Protein AF-A0AAU3QWM1-F1 (afdb_monomer_lite)

Sequence (327 aa):
MRKADFENAVQELQNELAGQLEAQLKPVTDGQETIRQQYLKILETVQAGTSGLREENRELRRRQERLISEVTEARQDVSTVRTELAQARLAAPSPPPEDTAAPAAETRPLPDTDTPAESEEEPMNHSESGPVPHASAVRPAGAGPESGNGQEALKRAAAAAYRGAAPAAQSGPVIPQQARRQEQPAAEGLAPEVQHGVRLMKAAGVALAELVCHRDTWEYLTGLSTNQTHFRTPPNVDDIKDGRVRVALSGRSLIALLIALWDTRDEAEFLTADWALAATAYDRFAAELDTVSQGTQHTVRITLDDGAPVAQPELVETGAEAGTPDK

Radius of gyration: 38.03 Å; chains: 1; bounding box: 96×49×123 Å

Structure (mmCIF, N/CA/C/O backbone):
data_AF-A0AAU3QWM1-F1
#
_entry.id   AF-A0AAU3QWM1-F1
#
loop_
_atom_site.group_PDB
_atom_site.id
_atom_site.type_symbol
_atom_site.label_atom_id
_atom_site.label_alt_id
_atom_site.label_comp_id
_atom_site.label_asym_id
_atom_site.label_entity_id
_atom_site.label_seq_id
_atom_site.pdbx_PDB_ins_code
_atom_site.Cartn_x
_atom_site.Cartn_y
_atom_site.Cartn_z
_atom_site.occupancy
_atom_site.B_iso_or_equiv
_atom_site.auth_seq_id
_atom_site.auth_comp_id
_atom_site.auth_asym_id
_atom_site.auth_atom_id
_atom_site.pdbx_PDB_model_num
ATOM 1 N N . MET A 1 1 ? -34.707 5.225 70.854 1.00 59.09 1 MET A N 1
ATOM 2 C CA . MET A 1 1 ? -33.552 5.859 70.187 1.00 59.09 1 MET A CA 1
ATOM 3 C C . MET A 1 1 ? -33.857 7.344 70.083 1.00 59.09 1 MET A C 1
ATOM 5 O O . MET A 1 1 ? -34.956 7.675 69.648 1.00 59.09 1 MET A O 1
ATOM 9 N N . ARG A 1 2 ? -33.013 8.226 70.632 1.00 88.25 2 ARG A N 1
ATOM 10 C CA . ARG A 1 2 ? -33.298 9.670 70.643 1.00 88.25 2 ARG A CA 1
ATOM 11 C C . ARG A 1 2 ? -32.948 10.240 69.268 1.00 88.25 2 ARG A C 1
ATOM 13 O O . ARG A 1 2 ? -32.051 9.735 68.608 1.00 88.25 2 ARG A O 1
ATOM 20 N N . LYS A 1 3 ? -33.641 11.298 68.840 1.00 90.00 3 LYS A N 1
ATOM 21 C CA . LYS A 1 3 ? -33.431 11.957 67.536 1.00 90.00 3 LYS A CA 1
ATOM 22 C C . LYS A 1 3 ? -31.950 12.290 67.258 1.00 90.00 3 LYS A C 1
ATOM 24 O O . LYS A 1 3 ? -31.485 12.083 66.146 1.00 90.00 3 LYS A O 1
ATOM 29 N N . ALA A 1 4 ? -31.214 12.706 68.288 1.00 90.94 4 ALA A N 1
ATOM 30 C CA . ALA A 1 4 ? -29.783 13.003 68.204 1.00 90.94 4 ALA A CA 1
ATOM 31 C C . ALA A 1 4 ? -28.909 11.774 67.881 1.00 90.94 4 ALA A C 1
ATOM 33 O O . ALA A 1 4 ? -27.918 11.899 67.171 1.00 90.94 4 ALA A O 1
ATOM 34 N N . ASP A 1 5 ? -29.287 10.581 68.353 1.00 91.94 5 ASP A N 1
ATOM 35 C CA . ASP A 1 5 ? -28.539 9.346 68.076 1.00 91.94 5 ASP A CA 1
ATOM 36 C C . ASP A 1 5 ? -28.664 8.961 66.593 1.00 91.94 5 ASP A C 1
ATOM 38 O O . ASP A 1 5 ? -27.720 8.466 65.985 1.00 91.94 5 ASP A O 1
ATOM 42 N N . PHE A 1 6 ? -29.834 9.221 66.000 1.00 91.94 6 PHE A N 1
ATOM 43 C CA . PHE A 1 6 ? -30.086 8.982 64.580 1.00 91.94 6 PHE A CA 1
ATOM 44 C C . PHE A 1 6 ? -29.336 9.980 63.689 1.00 91.94 6 PHE A C 1
ATOM 46 O O . PHE A 1 6 ? -28.729 9.576 62.703 1.00 91.94 6 PHE A O 1
ATOM 53 N N . GLU A 1 7 ? -29.331 11.267 64.045 1.00 94.38 7 GLU A N 1
ATOM 54 C CA . GLU A 1 7 ? -28.583 12.295 63.304 1.00 94.38 7 GLU A CA 1
ATOM 55 C C . GLU A 1 7 ? -27.070 12.020 63.317 1.00 94.38 7 GLU A C 1
ATOM 57 O O . GLU A 1 7 ? -26.428 12.113 62.272 1.00 94.38 7 GLU A O 1
ATOM 62 N N . ASN A 1 8 ? -26.516 11.584 64.454 1.00 95.31 8 ASN A N 1
ATOM 63 C CA . ASN A 1 8 ? -25.111 11.177 64.537 1.00 95.31 8 ASN A CA 1
ATOM 64 C C . ASN A 1 8 ? -24.800 9.962 63.651 1.00 95.31 8 ASN A C 1
ATOM 66 O O . ASN A 1 8 ? -23.804 9.982 62.933 1.00 95.31 8 ASN A O 1
ATOM 70 N N . ALA A 1 9 ? -25.662 8.941 63.648 1.00 93.31 9 ALA A N 1
ATOM 71 C CA . ALA A 1 9 ? -25.467 7.756 62.811 1.00 93.31 9 ALA A CA 1
ATOM 72 C C . ALA A 1 9 ? -25.523 8.083 61.307 1.00 93.31 9 ALA A C 1
ATOM 74 O O . ALA A 1 9 ? -24.744 7.549 60.521 1.00 93.31 9 ALA A O 1
ATOM 75 N N . VAL A 1 10 ? -26.414 8.993 60.895 1.00 95.19 10 VAL A N 1
ATOM 76 C CA . VAL A 1 10 ? -26.478 9.461 59.501 1.00 95.19 10 VAL A CA 1
ATOM 77 C C . VAL A 1 10 ? -25.211 10.227 59.121 1.00 95.19 10 VAL A C 1
ATOM 79 O O . VAL A 1 10 ? -24.684 10.015 58.032 1.00 95.19 10 VAL A O 1
ATOM 82 N N . GLN A 1 11 ? -24.697 11.083 60.007 1.00 95.38 11 GLN A N 1
ATOM 83 C CA . GLN A 1 11 ? -23.468 11.833 59.747 1.00 95.38 11 GLN A CA 1
ATOM 84 C C . GLN A 1 11 ? -22.241 10.913 59.639 1.00 95.38 11 GLN A C 1
ATOM 86 O O . GLN A 1 11 ? -21.378 11.134 58.792 1.00 95.38 11 GLN A O 1
ATOM 91 N N . GLU A 1 12 ? -22.167 9.871 60.468 1.00 95.50 12 GLU A N 1
ATOM 92 C CA . GLU A 1 12 ? -21.094 8.875 60.429 1.00 95.50 12 GLU A CA 1
ATOM 93 C C . GLU A 1 12 ? -21.117 8.084 59.114 1.00 95.50 12 GLU A C 1
ATOM 95 O O . GLU A 1 12 ? -20.098 8.017 58.427 1.00 95.50 12 GLU A O 1
ATOM 100 N N . LEU A 1 13 ? -22.298 7.621 58.688 1.00 94.25 13 LEU A N 1
ATOM 101 C CA . LEU A 1 13 ? -22.482 6.959 57.392 1.00 94.25 13 LEU A CA 1
ATOM 102 C C . LEU A 1 13 ? -22.144 7.873 56.207 1.00 94.25 13 LEU A C 1
ATOM 104 O O . LEU A 1 13 ? -21.562 7.418 55.226 1.00 94.25 13 LEU A O 1
ATOM 108 N N . GLN A 1 14 ? -22.487 9.162 56.278 1.00 94.56 14 GLN A N 1
ATOM 109 C CA . GLN A 1 14 ? -22.128 10.127 55.234 1.00 94.56 14 GLN A CA 1
ATOM 110 C C . GLN A 1 14 ? -20.613 10.324 55.135 1.00 94.56 14 GLN A C 1
ATOM 112 O O . GLN A 1 14 ? -20.076 10.370 54.028 1.00 94.56 14 GLN A O 1
ATOM 117 N N . ASN A 1 15 ? -19.921 10.408 56.272 1.00 94.88 15 ASN A N 1
ATOM 118 C CA . ASN A 1 15 ? -18.468 10.546 56.304 1.00 94.88 15 ASN A CA 1
ATOM 119 C C . ASN A 1 15 ? -17.771 9.271 55.803 1.00 94.88 15 ASN A C 1
ATOM 121 O O . ASN A 1 15 ? -16.789 9.357 55.066 1.00 94.88 15 ASN A O 1
ATOM 125 N N . GLU A 1 16 ? -18.291 8.095 56.157 1.00 95.19 16 GLU A N 1
ATOM 126 C CA . GLU A 1 16 ? -17.756 6.809 55.705 1.00 95.19 16 GLU A CA 1
ATOM 127 C C . GLU A 1 16 ? -17.959 6.615 54.195 1.00 95.19 16 GLU A C 1
ATOM 129 O O . GLU A 1 16 ? -17.017 6.255 53.487 1.00 95.19 16 GLU A O 1
ATOM 134 N N . LEU A 1 17 ? -19.144 6.953 53.673 1.00 93.88 17 LEU A N 1
ATOM 135 C CA . LEU A 1 17 ? -19.432 6.909 52.239 1.00 93.88 17 LEU A CA 1
ATOM 136 C C . LEU A 1 17 ? -18.546 7.885 51.451 1.00 93.88 17 LEU A C 1
ATOM 138 O O . LEU A 1 17 ? -18.024 7.522 50.398 1.00 93.88 17 LEU A O 1
ATOM 142 N N . ALA A 1 18 ? -18.341 9.103 51.965 1.00 92.44 18 ALA A N 1
ATOM 143 C CA . ALA A 1 18 ? -17.445 10.081 51.351 1.00 92.44 18 ALA A CA 1
ATOM 144 C C . ALA A 1 18 ? -15.993 9.571 51.311 1.00 92.44 18 ALA A C 1
ATOM 146 O O . ALA A 1 18 ? -15.346 9.652 50.267 1.00 92.44 18 ALA A O 1
ATOM 147 N N . GLY A 1 19 ? -15.512 8.972 52.406 1.00 94.00 19 GLY A N 1
ATOM 148 C CA . GLY A 1 19 ? -14.180 8.368 52.467 1.00 94.00 19 GLY A CA 1
ATOM 149 C C . GLY A 1 19 ? -14.009 7.187 51.505 1.00 94.00 19 GLY A C 1
ATOM 150 O O . GLY A 1 19 ? -12.971 7.068 50.855 1.00 94.00 19 GLY A O 1
ATOM 151 N N . GLN A 1 20 ? -15.032 6.338 51.355 1.00 92.56 20 GLN A N 1
ATOM 152 C CA . GLN A 1 20 ? -15.014 5.223 50.401 1.00 92.56 20 GLN A CA 1
ATOM 153 C C . GLN A 1 20 ? -14.993 5.705 48.944 1.00 92.56 20 GLN A C 1
ATOM 155 O O . GLN A 1 20 ? -14.228 5.172 48.139 1.00 92.56 20 GLN A O 1
ATOM 160 N N . LEU A 1 21 ? -15.785 6.726 48.602 1.00 90.81 21 LEU A N 1
ATOM 161 C CA . LEU A 1 21 ? -15.798 7.327 47.263 1.00 90.81 21 LEU A CA 1
ATOM 162 C C . LEU A 1 21 ? -14.452 7.970 46.915 1.00 90.81 21 LEU A C 1
ATOM 164 O O . LEU A 1 21 ? -13.938 7.755 45.819 1.00 90.81 21 LEU A O 1
ATOM 168 N N . GLU A 1 22 ? -13.847 8.709 47.846 1.00 93.75 22 GLU A N 1
ATOM 169 C CA . GLU A 1 22 ? -12.526 9.311 47.644 1.00 93.75 22 GLU A CA 1
ATOM 170 C C . GLU A 1 22 ? -11.436 8.239 47.479 1.00 93.75 22 GLU A C 1
ATOM 172 O O . GLU A 1 22 ? -10.602 8.335 46.575 1.00 93.75 22 GLU A O 1
ATOM 177 N N . ALA A 1 23 ? -11.486 7.168 48.279 1.00 91.19 23 ALA A N 1
ATOM 178 C CA . ALA A 1 23 ? -10.564 6.040 48.165 1.00 91.19 23 ALA A CA 1
ATOM 179 C C . ALA A 1 23 ? -10.691 5.295 46.823 1.00 91.19 23 ALA A C 1
ATOM 181 O O . ALA A 1 23 ? -9.681 4.837 46.289 1.00 91.19 23 ALA A O 1
ATOM 182 N N . GLN A 1 24 ? -11.901 5.196 46.261 1.00 89.81 24 GLN A N 1
ATOM 183 C CA . GLN A 1 24 ? -12.125 4.585 44.947 1.00 89.81 24 GLN A CA 1
ATOM 184 C C . GLN A 1 24 ? -11.748 5.506 43.778 1.00 89.81 24 GLN A C 1
ATOM 186 O O . GLN A 1 24 ? -11.272 5.022 42.752 1.00 89.81 24 GLN A O 1
ATOM 191 N N . LEU A 1 25 ? -11.928 6.824 43.911 1.00 91.75 25 LEU A N 1
ATOM 192 C CA . LEU A 1 25 ? -11.672 7.776 42.826 1.00 91.75 25 LEU A CA 1
ATOM 193 C C . LEU A 1 25 ? -10.179 8.094 42.658 1.00 91.75 25 LEU A C 1
ATOM 195 O O . LEU A 1 25 ? -9.700 8.261 41.536 1.00 91.75 25 LEU A O 1
ATOM 199 N N . LYS A 1 26 ? -9.429 8.126 43.763 1.00 91.69 26 LYS A N 1
ATOM 200 C CA . LYS A 1 26 ? -7.995 8.432 43.781 1.00 91.69 26 LYS A CA 1
ATOM 201 C C . LYS A 1 26 ? -7.128 7.568 42.841 1.00 91.69 26 LYS A C 1
ATOM 203 O O . LYS A 1 26 ? -6.361 8.144 42.071 1.00 91.69 26 LYS A O 1
ATOM 208 N N . PRO A 1 27 ? -7.239 6.223 42.809 1.00 90.50 27 PRO A N 1
ATOM 209 C CA . PRO A 1 27 ? -6.447 5.416 41.879 1.00 90.50 27 PRO A CA 1
ATOM 210 C C . PRO A 1 27 ? -6.792 5.694 40.410 1.00 90.50 27 PRO A C 1
ATOM 212 O O . PRO A 1 27 ? -5.919 5.589 39.550 1.00 90.50 27 PRO A O 1
ATOM 215 N N . VAL A 1 28 ? -8.037 6.081 40.108 1.00 90.19 28 VAL A N 1
ATOM 216 C CA . VAL A 1 28 ? -8.455 6.436 38.744 1.00 90.19 28 VAL A CA 1
ATOM 217 C C . VAL A 1 28 ? -7.818 7.756 38.321 1.00 90.19 28 VAL A C 1
ATOM 219 O O . VAL A 1 28 ? -7.279 7.841 37.219 1.00 90.19 28 VAL A O 1
ATOM 222 N N . THR A 1 29 ? -7.822 8.772 39.188 1.00 91.50 29 THR A N 1
ATOM 223 C CA . THR A 1 29 ? -7.194 10.067 38.885 1.00 91.50 29 THR A CA 1
ATOM 224 C C . THR A 1 29 ? -5.675 9.959 38.777 1.00 91.50 29 THR A C 1
ATOM 226 O O . THR A 1 29 ? -5.088 10.519 37.852 1.00 91.50 29 THR A O 1
ATOM 229 N N . ASP A 1 30 ? -5.041 9.177 39.655 1.00 92.38 30 ASP A N 1
ATOM 230 C CA . ASP A 1 30 ? -3.598 8.920 39.598 1.00 92.38 30 ASP A CA 1
ATOM 231 C C . ASP A 1 30 ? -3.237 8.130 38.322 1.00 92.38 30 ASP A C 1
ATOM 233 O O . ASP A 1 30 ? -2.255 8.428 37.634 1.00 92.38 30 ASP A O 1
ATOM 237 N N . GLY A 1 31 ? -4.083 7.169 37.935 1.00 91.19 31 GLY A N 1
ATOM 238 C CA . GLY A 1 31 ? -3.981 6.452 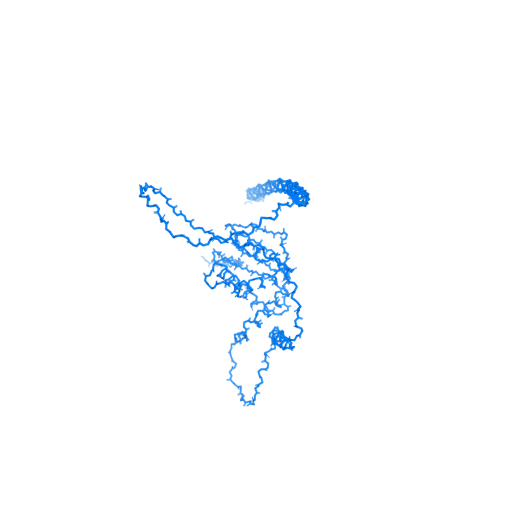36.664 1.00 91.19 31 GLY A CA 1
ATOM 239 C C . GLY A 1 31 ? -4.102 7.380 35.451 1.00 91.19 31 GLY A C 1
ATOM 240 O O . GLY A 1 31 ? -3.300 7.304 34.524 1.00 91.19 31 GLY A O 1
ATOM 241 N N . GLN A 1 32 ? -5.053 8.313 35.459 1.00 91.12 32 GLN A N 1
ATOM 242 C CA . GLN A 1 32 ? -5.207 9.286 34.375 1.00 91.12 32 GLN A CA 1
ATOM 243 C C . GLN A 1 32 ? -3.998 10.219 34.251 1.00 91.12 32 GLN A C 1
ATOM 245 O O . GLN A 1 32 ? -3.545 10.486 33.137 1.00 91.12 32 GLN A O 1
ATOM 250 N N . GLU A 1 33 ? -3.441 10.681 35.370 1.00 94.69 33 GLU A N 1
ATOM 251 C CA . GLU A 1 33 ? -2.270 11.557 35.353 1.00 94.69 33 GLU A CA 1
ATOM 252 C C . GLU A 1 33 ? -1.015 10.818 34.870 1.00 94.69 33 GLU A C 1
ATOM 254 O O . GLU A 1 33 ? -0.262 11.350 34.052 1.00 94.69 33 GLU A O 1
ATOM 259 N N . THR A 1 34 ? -0.815 9.565 35.286 1.00 94.12 34 THR A N 1
ATOM 260 C CA . THR A 1 34 ? 0.304 8.744 34.788 1.00 94.12 34 THR A CA 1
ATOM 261 C C . THR A 1 34 ? 0.189 8.469 33.290 1.00 94.12 34 THR A C 1
ATOM 263 O O . THR A 1 34 ? 1.173 8.625 32.564 1.00 94.12 34 THR A O 1
ATOM 266 N N . ILE A 1 35 ? -1.011 8.151 32.797 1.00 91.69 35 ILE A N 1
ATOM 267 C CA . ILE A 1 35 ? -1.286 7.993 31.364 1.00 91.69 35 ILE A CA 1
ATOM 268 C C . ILE A 1 35 ? -0.974 9.294 30.611 1.00 91.69 35 ILE A C 1
ATOM 270 O O . ILE A 1 35 ? -0.274 9.274 29.598 1.00 91.69 35 ILE A O 1
ATOM 274 N N . ARG A 1 36 ? -1.427 10.446 31.121 1.00 94.81 36 ARG A N 1
ATOM 275 C CA . ARG A 1 36 ? -1.157 11.761 30.520 1.00 94.81 36 ARG A CA 1
ATOM 276 C C . ARG A 1 36 ? 0.342 12.055 30.438 1.00 94.81 36 ARG A C 1
ATOM 278 O O . ARG A 1 36 ? 0.819 12.519 29.403 1.00 94.81 36 ARG A O 1
ATOM 285 N N . GLN A 1 37 ? 1.095 11.749 31.493 1.00 95.19 37 GLN A N 1
ATOM 286 C CA . GLN A 1 37 ? 2.551 11.914 31.519 1.00 95.19 37 GLN A CA 1
ATOM 287 C C . GLN A 1 37 ? 3.258 10.991 30.519 1.00 95.19 37 GLN A C 1
ATOM 289 O O . GLN A 1 37 ? 4.181 11.427 29.827 1.00 95.19 37 GLN A O 1
ATOM 294 N N . GLN A 1 38 ? 2.808 9.741 30.387 1.00 92.31 38 GLN A N 1
ATOM 295 C CA . GLN A 1 38 ? 3.339 8.813 29.386 1.00 92.31 38 GLN A CA 1
ATOM 296 C C . GLN A 1 38 ? 3.078 9.306 27.959 1.00 92.31 38 GLN A C 1
ATOM 298 O O . GLN A 1 38 ? 4.004 9.312 27.148 1.00 92.31 38 GLN A O 1
ATOM 303 N N . TYR A 1 39 ? 1.867 9.790 27.662 1.00 91.81 39 TYR A N 1
ATOM 304 C CA . TYR A 1 39 ? 1.543 10.364 26.352 1.00 91.81 39 TYR A CA 1
ATOM 305 C C . TYR A 1 39 ? 2.434 11.559 26.003 1.00 91.81 39 TYR A C 1
ATOM 307 O O . TYR A 1 39 ? 2.942 11.628 24.885 1.00 91.81 39 TYR A O 1
ATOM 315 N N . LEU A 1 40 ? 2.677 12.468 26.953 1.00 96.56 40 LEU A N 1
ATOM 316 C CA . LEU A 1 40 ? 3.573 13.609 26.737 1.00 96.56 40 LEU A CA 1
ATOM 317 C C . LEU A 1 40 ? 5.009 13.161 26.438 1.00 96.56 40 LEU A C 1
ATOM 319 O O . LEU A 1 40 ? 5.625 13.671 25.505 1.00 96.56 40 LEU A O 1
ATOM 323 N N . LYS A 1 41 ? 5.518 12.161 27.166 1.00 97.06 41 LYS A N 1
ATOM 324 C CA . LYS A 1 41 ? 6.866 11.617 26.950 1.00 97.06 41 LYS A CA 1
ATOM 325 C C . LYS A 1 41 ? 7.013 10.922 25.593 1.00 97.06 41 LYS A C 1
ATOM 327 O O . LYS A 1 41 ? 8.045 11.057 24.931 1.00 97.06 41 LYS A O 1
ATOM 332 N N . ILE A 1 42 ? 5.989 10.181 25.168 1.00 94.94 42 ILE A N 1
ATOM 333 C CA . ILE A 1 42 ? 5.960 9.550 23.843 1.00 94.94 42 ILE A CA 1
ATOM 334 C C . ILE A 1 42 ? 5.963 10.632 22.763 1.00 94.94 42 ILE A C 1
ATOM 336 O O . ILE A 1 42 ? 6.761 10.556 21.833 1.00 94.94 42 ILE A O 1
ATOM 340 N N . LEU A 1 43 ? 5.131 11.664 22.912 1.00 94.88 43 LEU A N 1
ATOM 341 C CA . LEU A 1 43 ? 5.040 12.756 21.947 1.00 94.88 43 LEU A CA 1
ATOM 342 C C . LEU A 1 43 ? 6.365 13.520 21.818 1.00 94.88 43 LEU A C 1
ATOM 344 O O . LEU A 1 43 ? 6.793 13.797 20.701 1.00 94.88 43 LEU A O 1
ATOM 348 N N . GLU A 1 44 ? 7.056 13.778 22.929 1.00 96.00 44 GLU A N 1
ATOM 349 C CA . GLU A 1 44 ? 8.395 14.379 22.929 1.00 96.00 44 GLU A CA 1
ATOM 350 C C . GLU A 1 44 ? 9.419 13.496 22.200 1.00 96.00 44 GLU A C 1
ATOM 352 O O . GLU A 1 44 ? 10.165 13.978 21.348 1.00 96.00 44 GLU A O 1
ATOM 357 N N . THR A 1 45 ? 9.411 12.186 22.467 1.00 94.69 45 THR A N 1
ATOM 358 C CA . THR A 1 45 ? 10.329 11.228 21.828 1.00 94.69 45 THR A CA 1
ATOM 359 C C . THR A 1 45 ? 10.083 11.139 20.319 1.00 94.69 45 THR A C 1
ATOM 361 O O . THR A 1 45 ? 11.026 11.180 19.528 1.00 94.69 45 THR A O 1
ATOM 364 N N . VAL A 1 46 ? 8.817 11.079 19.900 1.00 93.06 46 VAL A N 1
ATOM 365 C CA . VAL A 1 46 ? 8.425 11.066 18.482 1.00 93.06 46 VAL A CA 1
ATOM 366 C C . VAL A 1 46 ? 8.793 12.389 17.809 1.00 93.06 46 VAL A C 1
ATOM 368 O O . VAL A 1 46 ? 9.338 12.400 16.704 1.00 93.06 46 VAL A O 1
ATOM 371 N N . GLN A 1 47 ? 8.557 13.523 18.466 1.00 94.31 47 GLN A N 1
ATOM 372 C CA . GLN A 1 47 ? 8.921 14.832 17.931 1.00 94.31 47 GLN A CA 1
ATOM 373 C C . GLN A 1 47 ? 10.442 14.968 17.761 1.00 94.31 47 GLN A C 1
ATOM 375 O O . GLN A 1 47 ? 10.899 15.402 16.701 1.00 94.31 47 GLN A O 1
ATOM 380 N N . ALA A 1 48 ? 11.225 14.537 18.752 1.00 94.94 48 ALA A N 1
ATOM 381 C CA . ALA A 1 48 ? 12.681 14.500 18.668 1.00 94.94 48 ALA A CA 1
ATOM 382 C C . ALA A 1 48 ? 13.147 13.598 17.512 1.00 94.94 48 ALA A C 1
ATOM 384 O O . ALA A 1 48 ? 13.907 14.050 16.652 1.00 94.94 48 ALA A O 1
ATOM 385 N N . GLY A 1 49 ? 12.618 12.375 17.412 1.00 92.19 49 GLY A N 1
ATOM 386 C CA . GLY A 1 49 ? 12.948 11.435 16.338 1.00 92.19 49 GLY A CA 1
ATOM 387 C C . GLY A 1 49 ? 12.615 11.969 14.940 1.00 92.19 49 GLY A C 1
ATOM 388 O O . GLY A 1 49 ? 13.465 11.966 14.051 1.00 92.19 49 GLY A O 1
ATOM 389 N N . THR A 1 50 ? 11.412 12.520 14.741 1.00 94.19 50 THR A N 1
ATOM 390 C CA . THR A 1 50 ? 11.017 13.102 13.443 1.00 94.19 50 THR A CA 1
ATOM 391 C C . THR A 1 50 ? 11.847 14.329 13.069 1.00 94.19 50 THR A C 1
ATOM 393 O O . THR A 1 50 ? 12.050 14.593 11.884 1.00 94.19 50 THR A O 1
ATOM 396 N N . SER 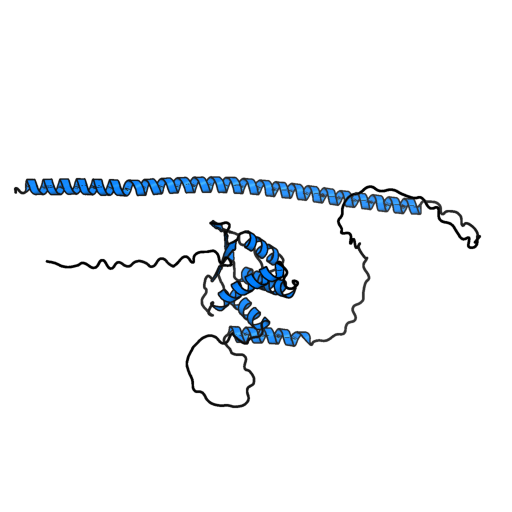A 1 51 ? 12.335 15.096 14.047 1.00 93.25 51 SER A N 1
ATOM 397 C CA . SER A 1 51 ? 13.248 16.212 13.790 1.00 93.25 51 SER A CA 1
ATOM 398 C C . SER A 1 51 ? 14.630 15.730 13.331 1.00 93.25 51 SER A C 1
ATOM 400 O O . SER A 1 51 ? 15.150 16.267 12.352 1.00 93.25 51 SER A O 1
ATOM 402 N N . GLY A 1 52 ? 15.160 14.663 13.944 1.00 94.94 52 GLY A N 1
ATOM 403 C CA . GLY A 1 52 ? 16.419 14.029 13.544 1.00 94.94 52 GLY A CA 1
ATOM 404 C C . GLY A 1 52 ? 16.352 13.461 12.127 1.00 94.94 52 GLY A C 1
ATOM 405 O O . GLY A 1 52 ? 17.163 13.826 11.278 1.00 94.94 52 GLY A O 1
ATOM 406 N N . LEU A 1 53 ? 15.307 12.683 11.824 1.00 92.00 53 LEU A N 1
ATOM 407 C CA . LEU A 1 53 ? 15.096 12.114 10.486 1.00 92.00 53 LEU A CA 1
ATOM 408 C C . LEU A 1 53 ? 14.972 13.188 9.395 1.00 92.00 53 LEU A C 1
ATOM 410 O O . LEU A 1 53 ? 15.447 13.002 8.275 1.00 92.00 53 LEU A O 1
ATOM 414 N N . ARG A 1 54 ? 14.350 14.337 9.695 1.00 94.75 54 ARG A N 1
ATOM 415 C CA . ARG A 1 54 ? 14.273 15.456 8.742 1.00 94.75 54 ARG A CA 1
ATOM 416 C C . ARG A 1 54 ? 15.643 16.061 8.455 1.00 94.75 54 ARG A C 1
ATOM 418 O O . ARG A 1 54 ? 15.883 16.451 7.313 1.00 94.75 54 ARG A O 1
ATOM 425 N N . GLU A 1 55 ? 16.517 16.154 9.451 1.00 96.75 55 GLU A N 1
ATOM 426 C CA . GLU A 1 55 ? 17.869 16.677 9.248 1.00 96.75 55 GLU A CA 1
ATOM 427 C C . GLU A 1 55 ? 18.743 15.690 8.471 1.00 96.75 55 GLU A C 1
ATOM 429 O O . GLU A 1 55 ? 19.401 16.086 7.510 1.00 96.75 55 GLU A O 1
ATOM 434 N N . GLU A 1 56 ? 18.658 14.396 8.778 1.00 95.25 56 GLU A N 1
ATOM 435 C CA . GLU A 1 56 ? 19.325 13.353 7.992 1.00 95.25 56 GLU A CA 1
ATOM 436 C C . GLU A 1 56 ? 18.849 13.348 6.537 1.00 95.25 56 GLU A C 1
ATOM 438 O O . GLU A 1 56 ? 19.664 13.282 5.618 1.00 95.25 56 GLU A O 1
ATOM 443 N N . ASN A 1 57 ? 17.542 13.506 6.295 1.00 93.94 57 ASN A N 1
ATOM 444 C CA . ASN A 1 57 ? 17.010 13.589 4.935 1.00 93.94 57 ASN A CA 1
ATOM 445 C C . ASN A 1 57 ? 17.551 14.812 4.177 1.00 93.94 57 ASN A C 1
ATOM 447 O O . ASN A 1 57 ? 17.883 14.713 2.995 1.00 93.94 57 ASN A O 1
ATOM 451 N N . ARG A 1 58 ? 17.678 15.965 4.849 1.00 98.12 58 ARG A N 1
ATOM 452 C CA . ARG A 1 58 ? 18.306 17.159 4.260 1.00 98.12 58 ARG A CA 1
ATOM 453 C C . ARG A 1 58 ? 19.772 16.905 3.932 1.00 98.12 58 ARG A C 1
ATOM 455 O O . ARG A 1 58 ? 20.213 17.291 2.853 1.00 98.12 58 ARG A O 1
ATOM 462 N N . GLU A 1 59 ? 20.512 16.247 4.817 1.00 98.12 59 GLU A N 1
ATOM 463 C CA . GLU A 1 59 ? 21.920 15.931 4.583 1.00 98.12 59 GLU A CA 1
ATOM 464 C C . GLU A 1 59 ? 22.099 14.920 3.444 1.00 98.12 59 GLU A C 1
ATOM 466 O O . GLU A 1 59 ? 22.957 15.114 2.585 1.00 98.12 59 GLU A O 1
ATOM 471 N N . LEU A 1 60 ? 21.245 13.898 3.355 1.00 96.94 60 LEU A N 1
ATOM 472 C CA . LEU A 1 60 ? 21.239 12.963 2.229 1.00 96.94 60 LEU A CA 1
ATOM 473 C C . LEU A 1 60 ? 20.984 13.677 0.902 1.00 96.94 60 LEU A C 1
ATOM 475 O O . LEU A 1 60 ? 21.723 13.447 -0.052 1.00 96.94 60 LEU A O 1
ATOM 479 N N . ARG A 1 61 ? 20.019 14.602 0.845 1.00 96.69 61 ARG A N 1
ATOM 480 C CA . ARG A 1 61 ? 19.785 15.421 -0.356 1.00 96.69 61 ARG A CA 1
ATOM 481 C C . ARG A 1 61 ? 21.004 16.272 -0.706 1.00 96.69 61 ARG A C 1
ATOM 483 O O . ARG A 1 61 ? 21.398 16.311 -1.864 1.00 96.69 61 ARG A O 1
ATOM 490 N N . ARG A 1 62 ? 21.661 16.886 0.286 1.00 98.38 62 ARG A N 1
ATOM 491 C CA . ARG A 1 62 ? 22.915 17.633 0.064 1.00 98.38 62 ARG A CA 1
ATOM 492 C C . ARG A 1 62 ? 24.048 16.741 -0.449 1.00 98.38 62 ARG A C 1
ATOM 494 O O . ARG A 1 62 ? 24.894 17.226 -1.194 1.00 98.38 62 ARG A O 1
ATOM 501 N N . ARG A 1 63 ? 24.120 15.475 -0.025 1.00 98.25 63 ARG A N 1
ATOM 502 C CA . ARG A 1 63 ? 25.106 14.503 -0.530 1.00 98.25 63 ARG A CA 1
ATOM 503 C C . ARG A 1 63 ? 24.776 14.060 -1.950 1.00 98.25 63 ARG A C 1
ATOM 505 O O . ARG A 1 63 ? 25.675 14.006 -2.775 1.00 98.25 63 ARG A O 1
ATOM 512 N N . GLN A 1 64 ? 23.506 13.798 -2.244 1.00 98.00 64 GLN A N 1
ATOM 513 C CA . GLN A 1 64 ? 23.053 13.464 -3.594 1.00 98.00 64 GLN A CA 1
ATOM 514 C C . GLN A 1 64 ? 23.338 14.599 -4.580 1.00 98.00 64 GLN A C 1
ATOM 516 O O . GLN A 1 64 ? 23.872 14.334 -5.648 1.00 98.00 64 GLN A O 1
ATOM 521 N N . GLU A 1 65 ? 23.072 15.853 -4.207 1.00 98.06 65 GLU A N 1
ATOM 522 C CA . GLU A 1 65 ? 23.377 17.018 -5.048 1.00 98.06 65 GLU A CA 1
ATOM 523 C C . GLU A 1 65 ? 24.882 17.121 -5.353 1.00 98.06 65 GLU A C 1
ATOM 525 O O . GLU A 1 65 ? 25.277 17.349 -6.495 1.00 98.06 65 GLU A O 1
ATOM 530 N N . ARG A 1 66 ? 25.733 16.878 -4.342 1.00 98.38 66 ARG A N 1
ATOM 531 C CA . ARG A 1 66 ? 27.195 16.823 -4.508 1.00 98.38 66 ARG A CA 1
ATOM 532 C C . ARG A 1 66 ? 27.617 15.713 -5.467 1.00 98.38 66 ARG A C 1
ATOM 534 O O . ARG A 1 66 ? 28.342 15.987 -6.414 1.00 98.38 66 ARG A O 1
ATOM 541 N N . LEU A 1 67 ? 27.106 14.497 -5.278 1.00 98.12 67 LEU A N 1
ATOM 542 C CA . LEU A 1 67 ? 27.414 13.362 -6.152 1.00 98.12 67 LEU A CA 1
ATOM 543 C C . LEU A 1 67 ? 26.940 13.592 -7.592 1.00 98.12 67 LEU A C 1
ATOM 545 O O . LEU A 1 67 ? 27.646 13.244 -8.533 1.00 98.12 67 LEU A O 1
ATOM 549 N N . ILE A 1 68 ? 25.762 14.194 -7.785 1.00 97.56 68 ILE A N 1
ATOM 550 C CA . ILE A 1 68 ? 25.273 14.563 -9.120 1.00 97.56 68 ILE A CA 1
ATOM 551 C C . ILE A 1 68 ? 26.239 15.560 -9.763 1.00 97.56 68 ILE A C 1
ATOM 553 O O . ILE A 1 68 ? 26.625 15.354 -10.912 1.00 97.56 68 ILE A O 1
ATOM 557 N N . SER A 1 69 ? 26.671 16.585 -9.022 1.00 98.25 69 SER A N 1
ATOM 558 C CA . SER A 1 69 ? 27.658 17.557 -9.500 1.00 98.25 69 SER A CA 1
ATOM 559 C C . SER A 1 69 ? 28.970 16.877 -9.912 1.00 98.25 69 SER A C 1
ATOM 561 O O . SER A 1 69 ? 29.424 17.072 -11.039 1.00 98.25 69 SER A O 1
ATOM 563 N N . GLU A 1 70 ? 29.530 16.016 -9.059 1.00 98.50 70 GLU A N 1
ATOM 564 C CA . GLU A 1 70 ? 30.771 15.270 -9.327 1.00 98.50 70 GLU A CA 1
ATOM 565 C C . GLU A 1 70 ? 30.646 14.364 -10.566 1.00 98.50 70 GLU A C 1
ATOM 567 O O . GLU A 1 70 ? 31.534 14.330 -11.416 1.00 98.50 70 GLU A O 1
ATOM 572 N N . VAL A 1 71 ? 29.518 13.665 -10.737 1.00 98.50 71 VAL A N 1
ATOM 573 C CA . VAL A 1 71 ? 29.273 12.830 -11.927 1.00 98.50 71 VAL A CA 1
ATOM 574 C C . VAL A 1 71 ? 29.131 13.683 -13.188 1.00 98.50 71 VAL A C 1
ATOM 576 O O . VAL A 1 71 ? 29.585 13.275 -14.261 1.00 98.50 71 VAL A O 1
ATOM 579 N N . THR A 1 72 ? 28.496 14.855 -13.101 1.00 98.06 72 THR A N 1
ATOM 580 C CA . THR A 1 72 ? 28.396 15.762 -14.252 1.00 98.06 72 THR A CA 1
ATOM 581 C C . THR A 1 72 ? 29.750 16.336 -14.655 1.00 98.06 72 THR A C 1
ATOM 583 O O . THR A 1 72 ? 30.020 16.407 -15.852 1.00 98.06 72 THR A O 1
ATOM 586 N N . GLU A 1 73 ? 30.609 16.662 -13.690 1.00 98.50 73 GLU A N 1
ATOM 587 C CA . GLU A 1 73 ? 31.988 17.106 -13.917 1.00 98.50 73 GLU A CA 1
ATOM 588 C C . GLU A 1 73 ? 32.817 15.994 -14.572 1.00 98.50 73 GLU A C 1
ATOM 590 O O . GLU A 1 73 ? 33.332 16.176 -15.672 1.00 98.50 73 GLU A O 1
ATOM 595 N N . ALA A 1 74 ? 32.799 14.780 -14.013 1.00 98.00 74 ALA A N 1
ATOM 596 C CA . ALA A 1 74 ? 33.504 13.635 -14.592 1.00 98.00 74 ALA A CA 1
ATOM 597 C C . ALA A 1 74 ? 33.049 13.317 -16.032 1.00 98.00 74 ALA A C 1
ATOM 599 O O . ALA A 1 74 ? 33.854 12.950 -16.891 1.00 98.00 74 ALA A O 1
ATOM 600 N N . ARG A 1 75 ? 31.752 13.474 -16.340 1.00 98.38 75 ARG A N 1
ATOM 601 C CA . ARG A 1 75 ? 31.240 13.319 -17.714 1.00 98.38 75 ARG A CA 1
ATOM 602 C C . ARG A 1 75 ? 31.777 14.393 -18.658 1.00 98.38 75 ARG A C 1
ATOM 604 O O . ARG A 1 75 ? 32.050 14.078 -19.818 1.00 98.38 75 ARG A O 1
ATOM 611 N N . GLN A 1 76 ? 31.906 15.633 -18.189 1.00 98.50 76 GLN A N 1
ATOM 612 C CA . GLN A 1 76 ? 32.498 16.717 -18.971 1.00 98.50 76 GLN A CA 1
ATOM 613 C C . GLN A 1 76 ? 33.976 16.428 -19.244 1.00 98.50 76 GLN A C 1
ATOM 615 O O . GLN A 1 76 ? 34.376 16.464 -20.408 1.00 98.50 76 GLN A O 1
ATOM 620 N N . ASP A 1 77 ? 34.740 16.007 -18.237 1.00 98.12 77 ASP A N 1
ATOM 621 C CA . ASP A 1 77 ? 36.154 15.641 -18.386 1.00 98.12 77 ASP A CA 1
ATOM 622 C C . ASP A 1 77 ? 36.359 14.516 -19.408 1.00 98.12 77 ASP A C 1
ATOM 624 O O . ASP A 1 77 ? 37.178 14.636 -20.322 1.00 98.12 77 ASP A O 1
ATOM 628 N N . VAL A 1 78 ? 35.557 13.446 -19.336 1.00 98.38 78 VAL A N 1
ATOM 629 C CA . VAL A 1 78 ? 35.604 12.345 -20.317 1.00 98.38 78 VAL A CA 1
ATOM 630 C C . VAL A 1 78 ? 35.287 12.840 -21.730 1.00 98.38 78 VAL A C 1
ATOM 632 O O . VAL A 1 78 ? 35.906 12.393 -22.701 1.00 98.38 78 VAL A O 1
ATOM 635 N N . SER A 1 79 ? 34.335 13.766 -21.872 1.00 97.88 79 SER A N 1
ATOM 636 C CA . SER A 1 79 ? 34.012 14.351 -23.175 1.00 97.88 79 SER A CA 1
ATOM 637 C C . SER A 1 79 ? 35.182 15.165 -23.738 1.00 97.88 79 SER A C 1
ATOM 639 O O . SER A 1 79 ? 35.512 15.000 -24.914 1.00 97.88 79 SER A O 1
ATOM 641 N N . THR A 1 80 ? 35.873 15.933 -22.892 1.00 98.00 80 THR A N 1
ATOM 642 C CA . THR A 1 80 ? 37.071 16.701 -23.250 1.00 98.00 80 THR A CA 1
ATOM 643 C C . THR A 1 80 ? 38.184 15.770 -23.720 1.00 98.00 80 THR A C 1
ATOM 645 O O . THR A 1 80 ? 38.643 15.900 -24.857 1.00 98.00 80 THR A O 1
ATOM 648 N N . VAL A 1 81 ? 38.521 14.742 -22.933 1.00 98.06 81 VAL A N 1
ATOM 649 C CA . VAL A 1 81 ? 39.546 13.742 -23.288 1.00 98.06 81 VAL A CA 1
ATOM 650 C C . VAL A 1 81 ? 39.222 13.058 -24.618 1.00 98.06 81 VAL A C 1
ATOM 652 O O . VAL A 1 81 ? 40.099 12.862 -25.460 1.00 98.06 81 VAL A O 1
ATOM 655 N N . ARG A 1 82 ? 37.949 12.724 -24.864 1.00 97.75 82 ARG A N 1
ATOM 656 C CA . ARG A 1 82 ? 37.527 12.120 -26.134 1.00 97.75 82 ARG A CA 1
ATOM 657 C C . ARG A 1 82 ? 37.727 13.070 -27.315 1.00 97.75 82 ARG A C 1
ATOM 659 O O . ARG A 1 82 ? 38.127 12.615 -28.389 1.00 97.75 82 ARG A O 1
ATOM 666 N N . THR A 1 83 ? 37.445 14.362 -27.144 1.00 97.69 83 THR A N 1
ATOM 667 C CA . THR A 1 83 ? 37.667 15.359 -28.202 1.00 97.69 83 THR A CA 1
ATOM 668 C C . THR A 1 83 ? 39.149 15.600 -28.470 1.00 97.69 83 THR A C 1
ATOM 670 O O . THR A 1 83 ? 39.542 15.637 -29.635 1.00 97.69 83 THR A O 1
ATOM 673 N N . GLU A 1 84 ? 39.982 15.665 -27.431 1.00 97.00 84 GLU A N 1
ATOM 674 C CA . GLU A 1 84 ? 41.436 15.793 -27.562 1.00 97.00 84 GLU A CA 1
ATOM 675 C C . GLU A 1 84 ? 42.045 14.570 -28.259 1.00 97.00 84 GLU A C 1
ATOM 677 O O . GLU A 1 84 ? 42.842 14.717 -29.186 1.00 97.00 84 GLU A O 1
ATOM 682 N N . LEU A 1 85 ? 41.604 13.357 -27.905 1.00 96.69 85 LEU A N 1
ATOM 683 C CA . LEU A 1 85 ? 42.043 12.122 -28.559 1.00 96.69 85 LEU A CA 1
ATOM 684 C C . LEU A 1 85 ? 41.666 12.096 -30.048 1.00 96.69 85 LEU A C 1
ATOM 686 O O . LEU A 1 85 ? 42.470 11.689 -30.890 1.00 96.69 85 LEU A O 1
ATOM 690 N N . ALA A 1 86 ? 40.454 12.539 -30.393 1.00 95.44 86 ALA A N 1
ATOM 691 C CA . ALA A 1 86 ? 40.018 12.641 -31.783 1.00 95.44 86 ALA A CA 1
ATOM 692 C C . ALA A 1 86 ? 40.853 13.663 -32.577 1.00 95.44 86 ALA A C 1
ATOM 694 O O . ALA A 1 86 ? 41.236 13.385 -33.714 1.00 95.44 86 ALA A O 1
ATOM 695 N N . GLN A 1 87 ? 41.184 14.810 -31.976 1.00 94.88 87 GLN A N 1
ATOM 696 C CA . GLN A 1 87 ? 42.052 15.820 -32.587 1.00 94.88 87 GLN A CA 1
ATOM 697 C C . GLN A 1 87 ? 43.486 15.308 -32.774 1.00 94.88 87 GLN A C 1
ATOM 699 O O . GLN A 1 87 ? 44.045 15.446 -33.861 1.00 94.88 87 GLN A O 1
ATOM 704 N N . ALA A 1 88 ? 44.060 14.650 -31.763 1.00 94.50 88 ALA A N 1
ATOM 705 C CA . ALA A 1 88 ? 45.394 14.059 -31.841 1.00 94.50 88 ALA A CA 1
ATOM 706 C C . ALA A 1 88 ? 45.485 12.994 -32.945 1.00 94.50 88 ALA A C 1
ATOM 708 O O . ALA A 1 88 ? 46.469 12.938 -33.681 1.00 94.50 88 ALA A O 1
ATOM 709 N N . ARG A 1 89 ? 44.430 12.188 -33.121 1.00 92.69 89 ARG A N 1
ATOM 710 C CA . ARG A 1 89 ? 44.359 11.182 -34.188 1.00 92.69 89 ARG A CA 1
ATOM 711 C C . ARG A 1 89 ? 44.309 11.797 -35.588 1.00 92.69 89 ARG A C 1
ATOM 713 O O . ARG A 1 89 ? 44.857 11.207 -36.511 1.00 92.69 89 ARG A O 1
ATOM 720 N N . LEU A 1 90 ? 43.673 12.958 -35.752 1.00 91.69 90 LEU A N 1
ATOM 721 C CA . LEU A 1 90 ? 43.662 13.696 -37.021 1.00 91.69 90 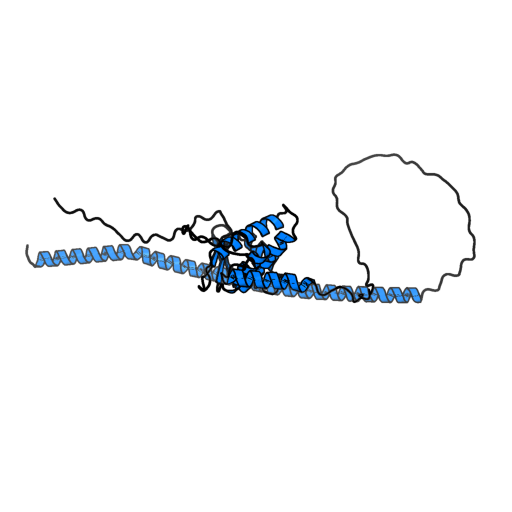LEU A CA 1
ATOM 722 C C . LEU A 1 90 ? 45.000 14.391 -37.310 1.00 91.69 90 LEU A C 1
ATOM 724 O O . LEU A 1 90 ? 45.364 14.545 -38.472 1.00 91.69 90 LEU A O 1
ATOM 728 N N . ALA A 1 91 ? 45.726 14.805 -36.269 1.00 89.06 91 ALA A N 1
ATOM 729 C CA . ALA A 1 91 ? 47.048 15.417 -36.392 1.00 89.06 91 ALA A CA 1
ATOM 730 C C . ALA A 1 91 ? 48.177 14.393 -36.618 1.00 89.06 91 ALA A C 1
ATOM 732 O O . ALA A 1 91 ? 49.273 14.773 -37.033 1.00 89.06 91 ALA A O 1
ATOM 733 N N . ALA A 1 92 ? 47.932 13.106 -36.349 1.00 84.62 92 ALA A N 1
ATOM 734 C CA . ALA A 1 92 ? 48.910 12.054 -36.583 1.00 84.62 92 ALA A CA 1
ATOM 735 C C . ALA A 1 92 ? 49.157 11.874 -38.097 1.00 84.62 92 ALA A C 1
ATOM 737 O O . ALA A 1 92 ? 48.201 11.705 -38.860 1.00 84.62 92 ALA A O 1
ATOM 738 N N . PRO A 1 93 ? 50.421 11.894 -38.562 1.00 78.00 93 PRO A N 1
ATOM 739 C CA . PRO A 1 93 ? 50.733 11.666 -39.967 1.00 78.00 93 PRO A CA 1
ATOM 740 C C . PRO A 1 93 ? 50.268 10.266 -40.390 1.00 78.00 93 PRO A C 1
ATOM 742 O O . PRO A 1 93 ? 50.507 9.289 -39.678 1.00 78.00 93 PRO A O 1
ATOM 745 N N . SER A 1 94 ? 49.595 10.168 -41.545 1.00 70.56 94 SER A N 1
ATOM 746 C CA . SER A 1 94 ? 49.209 8.867 -42.107 1.00 70.56 94 SER A CA 1
ATOM 747 C C . SER A 1 94 ? 50.453 7.999 -42.301 1.00 70.56 94 SER A C 1
ATOM 749 O O . SER A 1 94 ? 51.439 8.495 -42.858 1.00 70.56 94 SER A O 1
ATOM 751 N N . PRO A 1 95 ? 50.426 6.722 -41.874 1.00 69.38 95 PRO A N 1
ATOM 752 C CA . PRO A 1 95 ? 51.495 5.801 -42.212 1.00 69.38 95 PRO A CA 1
ATOM 753 C C . PRO A 1 95 ? 51.597 5.698 -43.743 1.00 69.38 95 PRO A C 1
ATOM 755 O O . PRO A 1 95 ? 50.568 5.746 -44.428 1.00 69.38 95 PRO A O 1
ATOM 758 N N . PRO A 1 96 ? 52.818 5.615 -44.298 1.00 67.44 96 PRO A N 1
ATOM 759 C CA . PRO A 1 96 ? 53.004 5.492 -45.736 1.00 67.44 96 PRO A CA 1
ATOM 760 C C . PRO A 1 96 ? 52.311 4.220 -46.255 1.00 67.44 96 PRO A C 1
ATOM 762 O O . PRO A 1 96 ? 52.254 3.224 -45.531 1.00 67.44 96 PRO A O 1
ATOM 765 N N . PRO A 1 97 ? 51.775 4.237 -47.488 1.00 59.50 97 PRO A N 1
ATOM 766 C CA . PRO A 1 97 ? 51.162 3.060 -48.085 1.00 59.50 97 PRO A CA 1
ATOM 767 C C . PRO A 1 97 ? 52.233 1.981 -48.284 1.00 59.50 97 PRO A C 1
ATOM 769 O O . PRO A 1 97 ? 53.159 2.160 -49.073 1.00 59.50 97 PRO A O 1
ATOM 772 N N . GLU A 1 98 ? 52.122 0.876 -47.547 1.00 53.81 98 GLU A N 1
ATOM 773 C CA . GLU A 1 98 ? 52.901 -0.332 -47.810 1.00 53.81 98 GLU A CA 1
ATOM 774 C C . GLU A 1 98 ? 52.371 -0.998 -49.084 1.00 53.81 98 GLU A C 1
ATOM 776 O O . GLU A 1 98 ? 51.224 -1.444 -49.158 1.00 53.81 98 GLU A O 1
ATOM 781 N N . ASP A 1 99 ? 53.226 -1.018 -50.104 1.00 49.69 99 ASP A N 1
ATOM 782 C CA . ASP A 1 99 ? 53.025 -1.741 -51.351 1.00 49.69 99 ASP A CA 1
ATOM 783 C C . ASP A 1 99 ? 53.016 -3.259 -51.099 1.00 49.69 99 ASP A C 1
ATOM 785 O O . ASP A 1 99 ? 53.941 -3.828 -50.525 1.00 49.69 99 ASP A O 1
ATOM 789 N N . THR A 1 100 ? 51.947 -3.892 -51.579 1.00 51.94 100 THR A N 1
ATOM 790 C CA . THR A 1 100 ? 51.785 -5.294 -52.001 1.00 51.94 100 THR A CA 1
ATOM 791 C C . THR A 1 100 ? 52.888 -6.314 -51.657 1.00 51.94 100 THR A C 1
ATOM 793 O O . THR A 1 100 ? 53.923 -6.354 -52.315 1.00 51.94 100 THR A O 1
ATOM 796 N N . ALA A 1 101 ? 52.563 -7.295 -50.803 1.00 44.03 101 ALA A N 1
ATOM 797 C CA . ALA A 1 101 ? 52.909 -8.708 -51.028 1.00 44.03 101 ALA A CA 1
ATOM 798 C C . ALA A 1 101 ? 52.091 -9.647 -50.121 1.00 44.03 101 ALA A C 1
ATOM 800 O O . ALA A 1 101 ? 52.267 -9.682 -48.906 1.00 44.03 101 ALA A O 1
ATOM 801 N N . ALA A 1 102 ? 51.226 -10.458 -50.733 1.00 53.91 102 ALA A N 1
ATOM 802 C CA . ALA A 1 102 ? 50.760 -11.706 -50.134 1.00 53.91 102 ALA A CA 1
ATOM 803 C C . ALA A 1 102 ? 51.933 -12.702 -50.013 1.00 53.91 102 ALA A C 1
ATOM 805 O O . ALA A 1 102 ? 52.776 -12.763 -50.910 1.00 53.91 102 ALA A O 1
ATOM 806 N N . PRO A 1 103 ? 51.955 -13.528 -48.958 1.00 52.47 103 PRO A N 1
ATOM 807 C CA . PRO A 1 103 ? 51.949 -14.980 -49.166 1.00 52.47 103 PRO A CA 1
ATOM 808 C C . PRO A 1 103 ? 50.890 -15.638 -48.261 1.00 52.47 103 PRO A C 1
ATOM 810 O O . PRO A 1 103 ? 50.637 -15.207 -47.144 1.00 52.47 103 PRO A O 1
ATOM 813 N N . ALA A 1 104 ? 50.047 -16.515 -48.800 1.00 47.12 104 ALA A N 1
ATOM 814 C CA . ALA A 1 104 ? 50.279 -17.956 -48.935 1.00 47.12 104 ALA A CA 1
ATOM 815 C C . ALA A 1 104 ? 50.341 -18.688 -47.581 1.00 47.12 104 ALA A C 1
ATOM 817 O O . ALA A 1 104 ? 51.150 -18.392 -46.712 1.00 47.12 104 ALA A O 1
ATOM 818 N N . ALA A 1 105 ? 49.426 -19.648 -47.454 1.00 50.56 105 ALA A N 1
ATOM 819 C CA . ALA A 1 105 ? 49.205 -20.510 -46.309 1.00 50.56 105 ALA A CA 1
ATOM 820 C C . ALA A 1 105 ? 50.460 -21.276 -45.875 1.00 50.56 105 ALA A C 1
ATOM 822 O O . ALA A 1 105 ? 51.136 -21.876 -46.708 1.00 50.56 105 ALA A O 1
ATOM 823 N N . GLU A 1 106 ? 50.666 -21.382 -44.563 1.00 43.91 106 GLU A N 1
ATOM 824 C CA . GLU A 1 106 ? 51.464 -22.455 -43.987 1.00 43.91 106 GLU A CA 1
ATOM 825 C C . GLU A 1 106 ? 50.829 -22.957 -42.687 1.00 43.91 106 GLU A C 1
ATOM 827 O O . GLU A 1 106 ? 50.163 -22.238 -41.944 1.00 43.91 106 GLU A O 1
ATOM 832 N N . THR A 1 107 ? 50.941 -24.264 -42.510 1.00 45.78 107 THR A N 1
ATOM 833 C CA . THR A 1 107 ? 50.125 -25.107 -41.644 1.00 45.78 107 THR A CA 1
ATOM 834 C C . THR A 1 107 ? 50.996 -25.580 -40.476 1.00 45.78 107 THR A C 1
ATOM 836 O O . THR A 1 107 ? 52.112 -26.018 -40.739 1.00 45.78 107 THR A O 1
ATOM 839 N N . ARG A 1 108 ? 50.423 -25.647 -39.255 1.00 41.19 108 ARG A N 1
ATOM 840 C CA . ARG A 1 108 ? 50.868 -26.420 -38.053 1.00 41.19 108 ARG A CA 1
ATOM 841 C C . ARG A 1 108 ? 52.120 -25.932 -37.281 1.00 41.19 108 ARG A C 1
ATOM 843 O O . ARG A 1 108 ? 52.924 -25.216 -37.859 1.00 41.19 108 ARG A O 1
ATOM 850 N N . PRO A 1 109 ? 52.372 -26.408 -36.030 1.00 52.19 109 PRO A N 1
ATOM 851 C CA . PRO A 1 109 ? 51.534 -27.179 -35.088 1.00 52.19 109 PRO A CA 1
ATOM 852 C C . PRO A 1 109 ? 51.426 -26.567 -33.662 1.00 52.19 109 PRO A C 1
ATOM 854 O O . PRO A 1 109 ? 52.156 -25.655 -33.288 1.00 52.19 109 PRO A O 1
ATOM 857 N N . LEU A 1 110 ? 50.509 -27.131 -32.868 1.00 55.16 110 LEU A N 1
ATOM 858 C CA . LEU A 1 110 ? 50.372 -26.978 -31.410 1.00 55.16 110 LEU A CA 1
ATOM 859 C C . LEU A 1 110 ? 51.658 -27.371 -30.652 1.00 55.16 110 LEU A C 1
ATOM 861 O O . LEU A 1 110 ? 52.289 -28.356 -31.044 1.00 55.16 110 LEU A O 1
ATOM 865 N N . PRO A 1 111 ? 51.973 -26.722 -29.517 1.00 56.59 111 PRO A N 1
ATOM 866 C CA . PRO A 1 111 ? 52.700 -27.356 -28.431 1.00 56.59 111 PRO A CA 1
ATOM 867 C C . PRO A 1 111 ? 51.739 -27.785 -27.313 1.00 56.59 111 PRO A C 1
ATOM 869 O O . PRO A 1 111 ? 51.001 -26.974 -26.752 1.00 56.59 111 PRO A O 1
ATOM 872 N N . ASP A 1 112 ? 51.790 -29.078 -27.005 1.00 46.97 112 ASP A N 1
ATOM 873 C CA . ASP A 1 112 ? 51.317 -29.662 -25.756 1.00 46.97 112 ASP A CA 1
ATOM 874 C C . ASP A 1 112 ? 52.123 -29.102 -24.573 1.00 46.97 112 ASP A C 1
ATOM 876 O O . ASP A 1 112 ? 53.356 -29.089 -24.599 1.00 46.97 112 ASP A O 1
ATOM 880 N N . THR A 1 113 ? 51.426 -28.713 -23.507 1.00 51.09 113 THR A N 1
ATOM 881 C CA . THR A 1 113 ? 51.982 -28.661 -22.148 1.00 51.09 113 THR A CA 1
ATOM 882 C C . THR A 1 113 ? 50.925 -29.162 -21.170 1.00 51.09 113 THR A C 1
ATOM 884 O O . THR A 1 113 ? 49.952 -28.466 -20.884 1.00 51.09 113 THR A O 1
ATOM 887 N N . ASP A 1 114 ? 51.153 -30.386 -20.692 1.00 44.12 114 ASP A N 1
ATOM 888 C CA . ASP A 1 114 ? 50.600 -31.000 -19.479 1.00 44.12 114 ASP A CA 1
ATOM 889 C C . ASP A 1 114 ? 50.808 -30.081 -18.245 1.00 44.12 114 ASP A C 1
ATOM 891 O O . ASP A 1 114 ? 51.901 -29.541 -18.086 1.00 44.12 114 ASP A O 1
ATOM 895 N N . THR A 1 115 ? 49.761 -29.719 -17.474 1.00 44.41 115 THR A N 1
ATOM 896 C CA . THR A 1 115 ? 49.228 -30.366 -16.225 1.00 44.41 115 THR A CA 1
ATOM 897 C C . THR A 1 115 ? 50.111 -30.101 -14.964 1.00 44.41 115 THR A C 1
ATOM 899 O O . THR A 1 115 ? 51.324 -30.158 -15.147 1.00 44.41 115 THR A O 1
ATOM 902 N N . PRO A 1 116 ? 49.637 -29.870 -13.691 1.00 51.44 116 PRO A N 1
ATOM 903 C CA . PRO A 1 116 ? 48.308 -30.103 -13.063 1.00 51.44 116 PRO A CA 1
ATOM 904 C C . PRO A 1 116 ? 47.687 -28.988 -12.160 1.00 51.44 116 PRO A C 1
ATOM 906 O O . PRO A 1 116 ? 48.371 -28.142 -11.599 1.00 51.44 116 PRO A O 1
ATOM 909 N N . ALA A 1 117 ? 46.362 -29.118 -11.982 1.00 46.62 117 ALA A N 1
ATOM 910 C CA . ALA A 1 117 ? 45.506 -28.937 -10.790 1.00 46.62 117 ALA A CA 1
ATOM 911 C C . ALA A 1 117 ? 45.910 -28.003 -9.623 1.00 46.62 117 ALA A C 1
ATOM 913 O O . ALA A 1 117 ? 46.859 -28.296 -8.906 1.00 46.62 117 ALA A O 1
ATOM 914 N N . GLU A 1 118 ? 45.021 -27.058 -9.285 1.00 39.44 118 GLU A N 1
ATOM 915 C CA . GLU A 1 118 ? 44.352 -27.044 -7.970 1.00 39.44 118 GLU A CA 1
ATOM 916 C C . GLU A 1 118 ? 43.044 -26.222 -7.993 1.00 39.44 118 GLU A C 1
ATOM 918 O O . GLU A 1 118 ? 42.924 -25.202 -8.666 1.00 39.44 118 GLU A O 1
ATOM 923 N N . SER A 1 119 ? 42.059 -26.791 -7.304 1.00 48.69 119 SER A N 1
ATOM 924 C CA . SER A 1 119 ? 40.670 -26.423 -7.009 1.00 48.69 119 SER A CA 1
ATOM 925 C C . SER A 1 119 ? 40.381 -24.955 -6.642 1.00 48.69 119 SER A C 1
ATOM 927 O O . SER A 1 119 ? 41.170 -24.348 -5.933 1.00 48.69 119 SER A O 1
ATOM 929 N N . GLU A 1 120 ? 39.197 -24.438 -7.016 1.00 42.50 120 GLU A N 1
ATOM 930 C CA . GLU A 1 120 ? 38.087 -24.077 -6.093 1.00 42.50 120 GLU A CA 1
ATOM 931 C C . GLU A 1 120 ? 36.955 -23.282 -6.805 1.00 42.50 120 GLU A C 1
ATOM 933 O O . GLU A 1 120 ? 37.179 -22.227 -7.384 1.00 42.50 120 GLU A O 1
ATOM 938 N N . GLU A 1 121 ? 35.752 -23.872 -6.759 1.00 42.69 121 GLU A N 1
ATOM 939 C CA . GLU A 1 121 ? 34.389 -23.307 -6.616 1.00 42.69 121 GLU A CA 1
ATOM 940 C C . GLU A 1 121 ? 33.783 -22.244 -7.584 1.00 42.69 121 GLU A C 1
ATOM 942 O O . GLU A 1 121 ? 34.306 -21.168 -7.851 1.00 42.69 121 GLU A O 1
ATOM 947 N N . GLU A 1 122 ? 32.576 -22.593 -8.059 1.00 46.53 122 GLU A N 1
ATOM 948 C CA . GLU A 1 122 ? 31.520 -21.820 -8.754 1.00 46.53 122 GLU A CA 1
ATOM 949 C C . GLU A 1 122 ? 30.992 -20.584 -7.952 1.00 46.53 122 GLU A C 1
ATOM 951 O O . GLU A 1 122 ? 31.371 -20.462 -6.789 1.00 46.53 122 GLU A O 1
ATOM 956 N N . PRO A 1 123 ? 30.056 -19.708 -8.442 1.00 55.44 123 PRO A N 1
ATOM 957 C CA . PRO A 1 123 ? 29.224 -19.790 -9.658 1.00 55.44 123 PRO A CA 1
ATOM 958 C C . PRO A 1 123 ? 29.051 -18.507 -10.520 1.00 55.44 123 PRO A C 1
ATOM 960 O O . PRO A 1 123 ? 29.176 -17.366 -10.089 1.00 55.44 123 PRO A O 1
ATOM 963 N N . MET A 1 124 ? 28.675 -18.770 -11.776 1.00 47.75 124 MET A N 1
ATOM 964 C CA . MET A 1 124 ? 27.725 -18.075 -12.670 1.00 47.75 124 MET A CA 1
ATOM 965 C C . MET A 1 124 ? 27.226 -16.653 -12.305 1.00 47.75 124 MET A C 1
ATOM 967 O O . MET A 1 124 ? 26.508 -16.478 -11.326 1.00 47.75 124 MET A O 1
ATOM 971 N N . ASN A 1 125 ? 27.404 -15.673 -13.207 1.00 40.97 125 ASN A N 1
ATOM 972 C CA . ASN A 1 125 ? 26.400 -15.297 -14.228 1.00 40.97 125 ASN A CA 1
ATOM 973 C C . ASN A 1 125 ? 26.830 -14.009 -14.978 1.00 40.97 125 ASN A C 1
ATOM 975 O O . ASN A 1 125 ? 26.733 -12.903 -14.451 1.00 40.97 125 ASN A O 1
ATOM 979 N N . HIS A 1 126 ? 27.281 -14.154 -16.227 1.00 42.91 126 HIS A N 1
ATOM 980 C CA . HIS A 1 126 ? 27.474 -13.052 -17.171 1.00 42.91 126 HIS A CA 1
ATOM 981 C C . HIS A 1 126 ? 26.367 -13.097 -18.230 1.00 42.91 126 HIS A C 1
ATOM 983 O O . HIS A 1 126 ? 26.245 -14.068 -18.975 1.00 42.91 126 HIS A O 1
ATOM 989 N N . SER A 1 127 ? 25.615 -12.008 -18.365 1.00 46.19 127 SER A N 1
ATOM 990 C CA . SER A 1 127 ? 25.067 -11.576 -19.654 1.00 46.19 127 SER A CA 1
ATOM 991 C C . SER A 1 127 ? 24.982 -10.059 -19.668 1.00 46.19 127 SER A C 1
ATOM 993 O O . SER A 1 127 ? 24.013 -9.429 -19.260 1.00 46.19 127 SER A O 1
ATOM 995 N N . GLU A 1 128 ? 26.096 -9.502 -20.117 1.00 45.53 128 GLU A N 1
ATOM 996 C CA . GLU A 1 128 ? 26.303 -8.122 -20.505 1.00 45.53 128 GLU A CA 1
ATOM 997 C C . GLU A 1 128 ? 25.744 -7.952 -21.928 1.00 45.53 128 GLU A C 1
ATOM 999 O O . GLU A 1 128 ? 26.126 -8.671 -22.851 1.00 45.53 128 GLU A O 1
ATOM 1004 N N . SER A 1 129 ? 24.810 -7.024 -22.124 1.00 45.75 129 SER A N 1
ATOM 1005 C CA . SER A 1 129 ? 24.455 -6.524 -23.454 1.00 45.75 129 SER A CA 1
ATOM 1006 C C . SER A 1 129 ? 24.554 -5.010 -23.441 1.00 45.75 129 SER A C 1
ATOM 1008 O O . SER A 1 129 ? 23.813 -4.319 -22.744 1.00 45.75 129 SER A O 1
ATOM 1010 N N . GLY A 1 130 ? 25.538 -4.524 -24.194 1.00 42.66 130 GLY A N 1
ATOM 1011 C CA . GLY A 1 130 ? 25.815 -3.114 -24.403 1.00 42.66 130 GLY A CA 1
ATOM 1012 C C . GLY A 1 130 ? 24.778 -2.394 -25.281 1.00 42.66 130 GLY A C 1
ATOM 1013 O O . GLY A 1 130 ? 23.807 -2.987 -25.755 1.00 42.66 130 GLY A O 1
ATOM 1014 N N . PRO A 1 131 ? 24.990 -1.086 -25.509 1.00 51.81 131 PRO A N 1
ATOM 1015 C CA . PRO A 1 131 ? 24.011 -0.185 -26.101 1.00 51.81 131 PRO A CA 1
ATOM 1016 C C . PRO A 1 131 ? 24.115 -0.153 -27.635 1.00 51.81 131 PRO A C 1
ATOM 1018 O O . PRO A 1 131 ? 25.187 0.087 -28.192 1.00 51.81 131 PRO A O 1
ATOM 1021 N N . VAL A 1 132 ? 22.988 -0.328 -28.328 1.00 51.69 132 VAL A N 1
ATOM 1022 C CA . VAL A 1 132 ? 22.865 -0.116 -29.784 1.00 51.69 132 VAL A CA 1
ATOM 1023 C C . VAL A 1 132 ? 22.359 1.306 -30.091 1.00 51.69 132 VAL A C 1
ATOM 1025 O O . VAL A 1 132 ? 21.488 1.808 -29.377 1.00 51.69 132 VAL A O 1
ATOM 1028 N N . PRO A 1 133 ? 22.884 1.978 -31.137 1.00 52.94 133 PRO A N 1
ATOM 1029 C CA . PRO A 1 133 ? 22.542 3.354 -31.483 1.00 52.94 133 PRO A CA 1
ATOM 1030 C C . PRO A 1 133 ? 21.254 3.467 -32.313 1.00 52.94 133 PRO A C 1
ATOM 1032 O O . PRO A 1 133 ? 20.833 2.542 -33.005 1.00 52.94 133 PRO A O 1
ATOM 1035 N N . HIS A 1 134 ? 20.672 4.667 -32.265 1.00 45.22 134 HIS A N 1
ATOM 1036 C CA . HIS A 1 134 ? 19.532 5.143 -33.048 1.00 45.22 134 HIS A CA 1
ATOM 1037 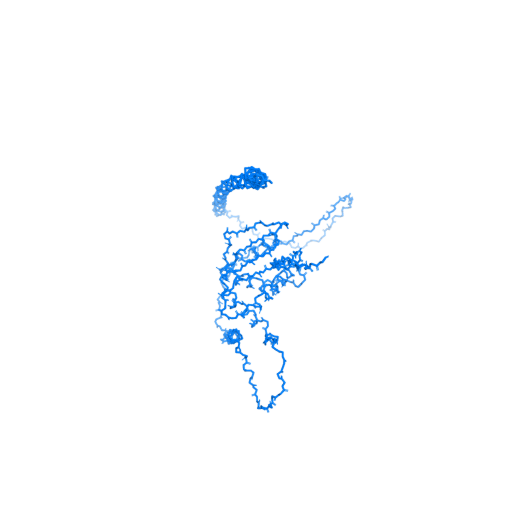C C . HIS A 1 134 ? 19.607 4.791 -34.545 1.00 45.22 134 HIS A C 1
ATOM 1039 O O . HIS A 1 134 ? 20.457 5.306 -35.270 1.00 45.22 134 HIS A O 1
ATOM 1045 N N . ALA A 1 135 ? 18.615 4.037 -35.024 1.00 34.66 135 ALA A N 1
ATOM 1046 C CA . ALA A 1 135 ? 18.215 4.008 -36.426 1.00 34.66 135 ALA A CA 1
ATOM 1047 C C . ALA A 1 135 ? 16.776 4.526 -36.545 1.00 34.66 135 ALA A C 1
ATOM 1049 O O . ALA A 1 135 ? 15.833 3.947 -36.006 1.00 34.66 135 ALA A O 1
ATOM 1050 N N . SER A 1 136 ? 16.626 5.649 -37.246 1.00 45.00 136 SER A N 1
ATOM 1051 C CA . SER A 1 136 ? 15.350 6.180 -37.714 1.00 45.00 136 SER A CA 1
ATOM 1052 C C . SER A 1 136 ? 14.644 5.143 -38.586 1.00 45.00 136 SER A C 1
ATOM 1054 O O . SER A 1 136 ? 15.009 4.951 -39.743 1.00 45.00 136 SER A O 1
ATOM 1056 N N . ALA A 1 137 ? 13.607 4.504 -38.048 1.00 38.19 137 ALA A N 1
ATOM 1057 C CA . ALA A 1 137 ? 12.638 3.757 -38.834 1.00 38.19 137 ALA A CA 1
ATOM 1058 C C . ALA A 1 137 ? 11.408 4.641 -39.062 1.00 38.19 137 ALA A C 1
ATOM 1060 O O . ALA A 1 137 ? 10.620 4.923 -38.158 1.00 38.19 137 ALA A O 1
ATOM 1061 N N . VAL A 1 138 ? 11.277 5.093 -40.305 1.00 44.00 138 VAL A N 1
ATOM 1062 C CA . VAL A 1 138 ? 10.043 5.605 -40.896 1.00 44.00 138 VAL A CA 1
ATOM 1063 C C . VAL A 1 138 ? 8.916 4.616 -40.582 1.00 44.00 138 VAL A C 1
ATOM 1065 O O . VAL A 1 138 ? 8.952 3.467 -41.014 1.00 44.00 138 VAL A O 1
ATOM 1068 N N . ARG A 1 139 ? 7.921 5.058 -39.806 1.00 39.81 139 ARG A N 1
ATOM 1069 C CA . ARG A 1 139 ? 6.671 4.320 -39.590 1.00 39.81 139 ARG A CA 1
ATOM 1070 C C . ARG A 1 139 ? 5.924 4.204 -40.926 1.00 39.81 139 ARG A C 1
ATOM 1072 O O . ARG A 1 139 ? 5.580 5.249 -41.484 1.00 39.81 139 ARG A O 1
ATOM 1079 N N . PRO A 1 140 ? 5.589 3.000 -41.420 1.00 38.94 140 PRO A N 1
ATOM 1080 C CA . PRO A 1 140 ? 4.533 2.879 -42.405 1.00 38.94 140 PRO A CA 1
ATOM 1081 C C . PRO A 1 140 ? 3.202 3.142 -41.693 1.00 38.94 140 PRO A C 1
ATOM 1083 O O . PRO A 1 140 ? 2.808 2.446 -40.757 1.00 38.94 140 PRO A O 1
ATOM 1086 N N . ALA A 1 141 ? 2.529 4.204 -42.123 1.00 46.66 141 ALA A N 1
ATOM 1087 C CA . ALA A 1 141 ? 1.118 4.409 -41.866 1.00 46.66 141 ALA A CA 1
ATOM 1088 C C . ALA A 1 141 ? 0.334 3.273 -42.546 1.00 46.66 141 ALA A C 1
ATOM 1090 O O . ALA A 1 141 ? 0.362 3.165 -43.770 1.00 46.66 141 ALA A O 1
ATOM 1091 N N . GLY A 1 142 ? -0.346 2.426 -41.768 1.00 46.88 142 GLY A N 1
ATOM 1092 C CA . GLY A 1 142 ? -1.247 1.414 -42.328 1.00 46.88 142 GLY A CA 1
ATOM 1093 C C . GLY A 1 142 ? -1.536 0.212 -41.430 1.00 46.88 142 GLY A C 1
ATOM 1094 O O . GLY A 1 142 ? -1.011 -0.861 -41.686 1.00 46.88 142 GLY A O 1
ATOM 1095 N N . ALA A 1 143 ? -2.389 0.396 -40.417 1.00 39.31 143 ALA A N 1
ATOM 1096 C CA . ALA A 1 143 ? -3.260 -0.615 -39.782 1.00 39.31 143 ALA A CA 1
ATOM 1097 C C . ALA A 1 143 ? -4.121 0.147 -38.749 1.00 39.31 143 ALA A C 1
ATOM 1099 O O . ALA A 1 143 ? -3.601 0.609 -37.742 1.00 39.31 143 ALA A O 1
ATOM 1100 N N . GLY A 1 144 ? -5.346 0.583 -39.051 1.00 35.62 144 GLY A N 1
ATOM 1101 C CA . GLY A 1 144 ? -6.564 -0.234 -39.022 1.00 35.62 144 GLY A CA 1
ATOM 1102 C C . GLY A 1 144 ? -7.396 0.124 -37.764 1.00 35.62 144 GLY A C 1
ATOM 1103 O O . GLY A 1 144 ? -6.912 -0.097 -36.658 1.00 35.62 144 GLY A O 1
ATOM 1104 N N . PRO A 1 145 ? -8.608 0.706 -37.874 1.00 45.09 145 PRO A N 1
ATOM 1105 C CA . PRO A 1 145 ? -9.364 1.271 -36.748 1.00 45.09 145 PRO A CA 1
ATOM 1106 C C . PRO A 1 145 ? -10.316 0.259 -36.074 1.00 45.09 145 PRO A C 1
ATOM 1108 O O . PRO A 1 145 ? -11.490 0.559 -35.881 1.00 45.09 145 PRO A O 1
ATOM 1111 N N . GLU A 1 146 ? -9.847 -0.939 -35.708 1.00 47.72 146 GLU A N 1
ATOM 1112 C CA . GLU A 1 146 ? -10.734 -1.989 -35.153 1.00 47.72 146 GLU A CA 1
ATOM 1113 C C . GLU A 1 146 ? -10.586 -2.243 -33.640 1.00 47.72 146 GLU A C 1
ATOM 1115 O O . GLU A 1 146 ? -11.505 -2.767 -33.013 1.00 47.72 146 GLU A O 1
ATOM 1120 N N . SER A 1 147 ? -9.508 -1.780 -32.992 1.00 54.41 147 SER A N 1
ATOM 1121 C CA . SER A 1 147 ? -9.298 -2.003 -31.545 1.00 54.41 147 SER A CA 1
ATOM 1122 C C . SER A 1 147 ? -10.168 -1.124 -30.628 1.00 54.41 147 SER A C 1
ATOM 1124 O O . SER A 1 147 ? -10.302 -1.417 -29.440 1.00 54.41 147 SER A O 1
ATOM 1126 N N . GLY A 1 148 ? -10.774 -0.050 -31.147 1.00 60.00 148 GLY A N 1
ATOM 1127 C CA . GLY A 1 148 ? -11.596 0.867 -30.343 1.00 60.00 148 GLY A CA 1
ATOM 1128 C C . GLY A 1 148 ? -12.939 0.268 -29.913 1.00 60.00 148 GLY A C 1
ATOM 1129 O O . GLY A 1 148 ? -13.440 0.564 -28.828 1.00 60.00 148 GLY A O 1
ATOM 1130 N N . ASN A 1 149 ? -13.501 -0.630 -30.727 1.00 71.81 149 ASN A N 1
ATOM 1131 C CA . ASN A 1 149 ? -14.866 -1.117 -30.531 1.00 71.81 149 ASN A CA 1
ATOM 1132 C C . ASN A 1 149 ? -14.978 -2.071 -29.324 1.00 71.81 149 ASN A C 1
ATOM 1134 O O . ASN A 1 149 ? -15.966 -2.037 -28.591 1.00 71.81 149 ASN A O 1
ATOM 1138 N N . GLY A 1 150 ? -13.936 -2.873 -29.066 1.00 81.06 150 GLY A N 1
ATOM 1139 C CA . GLY A 1 150 ? -13.884 -3.798 -27.927 1.00 81.06 150 GLY A CA 1
ATOM 1140 C C . GLY A 1 150 ? -13.748 -3.084 -26.580 1.00 81.06 150 GLY A C 1
ATOM 1141 O O . GLY A 1 150 ? -14.497 -3.365 -25.645 1.00 81.06 150 GLY A O 1
ATOM 1142 N N . GLN A 1 151 ? -12.855 -2.095 -26.483 1.00 84.19 151 GLN A N 1
ATOM 1143 C CA . GLN A 1 151 ? -12.651 -1.351 -25.236 1.00 84.19 151 GLN A CA 1
ATOM 1144 C C . GLN A 1 151 ? -13.874 -0.496 -24.873 1.00 84.19 151 GLN A C 1
ATOM 1146 O O . GLN A 1 151 ? -14.241 -0.390 -23.702 1.00 84.19 151 GLN A O 1
ATOM 1151 N N . GLU A 1 152 ? -14.543 0.101 -25.862 1.00 87.00 152 GLU A N 1
ATOM 1152 C CA . GLU A 1 152 ? -15.810 0.793 -25.630 1.00 87.00 152 GLU A CA 1
ATOM 1153 C C . GLU A 1 152 ? -16.933 -0.156 -25.206 1.00 87.00 152 GLU A C 1
ATOM 1155 O O . GLU A 1 152 ? -17.727 0.201 -24.333 1.00 87.00 152 GLU A O 1
ATOM 1160 N N . ALA A 1 153 ? -17.001 -1.358 -25.788 1.00 88.31 153 ALA A N 1
ATOM 1161 C CA . ALA A 1 153 ? -17.965 -2.376 -25.385 1.00 88.31 153 ALA A CA 1
ATOM 1162 C C . ALA A 1 153 ? -17.743 -2.812 -23.928 1.00 88.31 153 ALA A C 1
ATOM 1164 O O . ALA A 1 153 ? -18.705 -2.842 -23.161 1.00 88.31 153 ALA A O 1
ATOM 1165 N N . LEU A 1 154 ? -16.491 -3.042 -23.512 1.00 89.75 154 LEU A N 1
ATOM 1166 C CA . LEU A 1 154 ? -16.137 -3.355 -22.122 1.00 89.75 154 LEU A CA 1
ATOM 1167 C C . LEU A 1 154 ? -16.496 -2.212 -21.165 1.00 89.75 154 LEU A C 1
ATOM 1169 O O . LEU A 1 154 ? -17.132 -2.449 -20.139 1.00 89.75 154 LEU A O 1
ATOM 1173 N N . LYS A 1 155 ? -16.179 -0.958 -21.521 1.00 88.69 155 LYS A N 1
ATOM 1174 C CA . LYS A 1 155 ? -16.567 0.227 -20.732 1.00 88.69 155 LYS A CA 1
ATOM 1175 C C . LYS A 1 155 ? -18.085 0.324 -20.568 1.00 88.69 155 LYS A C 1
ATOM 1177 O O . LYS A 1 155 ? -18.570 0.571 -19.464 1.00 88.69 155 LYS A O 1
ATOM 1182 N N . ARG A 1 156 ? -18.847 0.112 -21.649 1.00 90.06 156 ARG A N 1
ATOM 1183 C CA . ARG A 1 156 ? -20.320 0.111 -21.618 1.00 90.06 156 ARG A CA 1
ATOM 1184 C C . ARG A 1 156 ? -20.869 -1.040 -20.774 1.00 90.06 156 ARG A C 1
ATOM 1186 O O . ARG A 1 156 ? -21.779 -0.802 -19.983 1.00 90.06 156 ARG A O 1
ATOM 1193 N N . ALA A 1 157 ? -20.313 -2.243 -20.907 1.00 90.19 157 ALA A N 1
ATOM 1194 C CA . ALA A 1 157 ? -20.712 -3.419 -20.139 1.00 90.19 157 ALA A CA 1
ATOM 1195 C C . ALA A 1 157 ? -20.447 -3.233 -18.640 1.00 90.19 157 ALA A C 1
ATOM 1197 O O . ALA A 1 157 ? -21.351 -3.441 -17.834 1.00 90.19 157 ALA A O 1
ATOM 1198 N N . ALA A 1 158 ? -19.260 -2.746 -18.269 1.00 89.25 158 ALA A N 1
ATOM 1199 C CA . ALA A 1 158 ? -18.927 -2.428 -16.884 1.00 89.25 158 ALA A CA 1
ATOM 1200 C C . ALA A 1 158 ? -19.867 -1.356 -16.327 1.00 89.25 158 ALA A C 1
ATOM 1202 O O . ALA A 1 158 ? -20.434 -1.543 -15.255 1.00 89.25 158 ALA A O 1
ATOM 1203 N N . ALA A 1 159 ? -20.104 -0.264 -17.062 1.00 89.69 159 ALA A N 1
ATOM 1204 C CA . ALA A 1 159 ? -21.018 0.796 -16.631 1.00 89.69 159 ALA A CA 1
ATOM 1205 C C . ALA A 1 159 ? -22.473 0.315 -16.479 1.00 89.69 159 ALA A C 1
ATOM 1207 O O . ALA A 1 159 ? -23.189 0.797 -15.602 1.00 89.69 159 ALA A O 1
ATOM 1208 N N . ALA A 1 160 ? -22.928 -0.612 -17.327 1.00 88.75 160 ALA A N 1
ATOM 1209 C CA . ALA A 1 160 ? -24.242 -1.238 -17.198 1.00 88.75 160 ALA A CA 1
ATOM 1210 C C . ALA A 1 160 ? -24.314 -2.119 -15.942 1.00 88.75 160 ALA A C 1
ATOM 1212 O O . ALA A 1 160 ? -25.188 -1.897 -15.102 1.00 88.75 160 ALA A O 1
ATOM 1213 N N . ALA A 1 161 ? -23.340 -3.016 -15.763 1.00 87.88 161 ALA A N 1
ATOM 1214 C CA . ALA A 1 161 ? -23.236 -3.880 -14.591 1.00 87.88 161 ALA A CA 1
ATOM 1215 C C . ALA A 1 161 ? -23.145 -3.070 -13.286 1.00 87.88 161 ALA A C 1
ATOM 1217 O O . ALA A 1 161 ? -23.853 -3.361 -12.324 1.00 87.88 161 ALA A O 1
ATOM 1218 N N . TYR A 1 162 ? -22.361 -1.988 -13.274 1.00 86.38 162 TYR A N 1
ATOM 1219 C CA . TYR A 1 162 ? -22.247 -1.085 -12.129 1.00 86.38 162 TYR A CA 1
ATOM 1220 C C . TYR A 1 162 ? -23.556 -0.371 -11.794 1.00 86.38 162 TYR A C 1
ATOM 1222 O O . TYR A 1 162 ? -23.766 -0.058 -10.637 1.00 86.38 162 TYR A O 1
ATOM 1230 N N . ARG A 1 163 ? -24.459 -0.134 -12.752 1.00 87.44 163 ARG A N 1
ATOM 1231 C CA . ARG A 1 163 ? -25.797 0.427 -12.479 1.00 87.44 163 ARG A CA 1
ATOM 1232 C C . ARG A 1 163 ? -26.830 -0.629 -12.072 1.00 87.44 163 ARG A C 1
ATOM 1234 O O . ARG A 1 163 ? -28.006 -0.305 -11.947 1.00 87.44 163 ARG A O 1
ATOM 1241 N N . GLY A 1 164 ? -26.429 -1.895 -11.935 1.00 80.75 164 GLY A N 1
ATOM 1242 C CA . GLY A 1 164 ? -27.361 -3.010 -11.749 1.00 80.75 164 GLY A CA 1
ATOM 1243 C C . GLY A 1 164 ? -28.230 -3.291 -12.981 1.00 80.75 164 GLY A C 1
ATOM 1244 O O . GLY A 1 164 ? -29.198 -4.043 -12.895 1.00 80.75 164 GLY A O 1
ATOM 1245 N N . ALA A 1 165 ? -27.901 -2.703 -14.136 1.00 59.88 165 ALA A N 1
ATOM 1246 C CA . ALA A 1 165 ? -28.537 -3.049 -15.393 1.00 59.88 165 ALA A CA 1
ATOM 1247 C C . ALA A 1 165 ? -27.873 -4.332 -15.895 1.00 59.88 165 ALA A C 1
ATOM 1249 O O . ALA A 1 165 ? -26.736 -4.300 -16.372 1.00 59.88 165 ALA A O 1
ATOM 1250 N N . ALA A 1 166 ? -28.566 -5.466 -15.753 1.00 44.84 166 ALA A N 1
ATOM 1251 C CA . ALA A 1 166 ? -28.124 -6.719 -16.351 1.00 44.84 166 ALA A CA 1
ATOM 1252 C C . ALA A 1 166 ? -27.786 -6.468 -17.832 1.00 44.84 166 ALA A C 1
ATOM 1254 O O . ALA A 1 166 ? -28.553 -5.770 -18.511 1.00 44.84 166 ALA A O 1
ATOM 1255 N N . PRO A 1 167 ? -26.654 -6.982 -18.350 1.00 44.53 167 PRO A N 1
ATOM 1256 C CA . PRO A 1 167 ? -26.398 -6.894 -19.774 1.00 44.53 167 PRO A CA 1
ATOM 1257 C C . PRO A 1 167 ? -27.574 -7.580 -20.461 1.00 44.53 167 PRO A C 1
ATOM 1259 O O . PRO A 1 167 ? -27.863 -8.745 -20.190 1.00 44.53 167 PRO A O 1
ATOM 1262 N N . ALA A 1 168 ? -28.301 -6.828 -21.287 1.00 39.31 168 ALA A N 1
ATOM 1263 C CA . ALA A 1 168 ? -29.368 -7.364 -22.108 1.00 39.31 168 ALA A CA 1
ATOM 1264 C C . ALA A 1 168 ? -28.737 -8.365 -23.081 1.00 39.31 168 ALA A C 1
ATOM 1266 O O . ALA A 1 168 ? -28.347 -8.016 -24.195 1.00 39.31 168 ALA A O 1
ATOM 1267 N N . ALA A 1 169 ? -28.592 -9.610 -22.632 1.00 41.44 169 ALA A N 1
ATOM 1268 C CA . ALA A 1 169 ? -28.435 -10.745 -23.506 1.00 41.44 169 ALA A CA 1
ATOM 1269 C C . ALA A 1 169 ? -29.652 -10.704 -24.423 1.00 41.44 169 ALA A C 1
ATOM 1271 O O . ALA A 1 169 ? -30.790 -10.849 -23.967 1.00 41.44 169 ALA A O 1
ATOM 1272 N N . GLN A 1 170 ? -29.408 -10.411 -25.698 1.00 43.06 170 GLN A N 1
ATOM 1273 C CA . GLN A 1 170 ? -30.401 -10.510 -26.752 1.00 43.06 170 GLN A CA 1
ATOM 1274 C C . GLN A 1 170 ? -31.009 -11.912 -26.668 1.00 43.06 170 GLN A C 1
ATOM 1276 O O . GLN A 1 170 ? -30.396 -12.892 -27.076 1.00 43.06 170 GLN A O 1
ATOM 1281 N N . SER A 1 171 ? -32.188 -12.004 -26.061 1.00 42.00 171 SER A N 1
ATOM 1282 C CA . SER A 1 171 ? -32.930 -13.245 -25.909 1.00 42.00 171 SER A CA 1
ATOM 1283 C C . SER A 1 171 ? -34.176 -13.129 -26.766 1.00 42.00 171 SER A C 1
ATOM 1285 O O . SER A 1 171 ? -34.999 -12.231 -26.576 1.00 42.00 171 SER A O 1
ATOM 1287 N N . GLY A 1 172 ? -34.284 -14.051 -27.721 1.00 41.00 172 GLY A N 1
ATOM 1288 C CA . GLY A 1 172 ? -35.551 -14.423 -28.339 1.00 41.00 172 GLY A CA 1
ATOM 1289 C C . GLY A 1 172 ? -36.578 -14.905 -27.298 1.00 41.00 172 GLY A C 1
ATOM 1290 O O . GLY A 1 172 ? -36.297 -14.947 -26.098 1.00 41.00 172 GLY A O 1
ATOM 1291 N N . PRO A 1 173 ? -37.809 -15.217 -27.729 1.00 50.53 173 PRO A N 1
ATOM 1292 C CA . PRO A 1 173 ? -38.981 -15.024 -26.889 1.00 50.53 173 PRO A CA 1
ATOM 1293 C C . PRO A 1 173 ? -39.231 -16.138 -25.857 1.00 50.53 173 PRO A C 1
ATOM 1295 O O . PRO A 1 173 ? -39.314 -17.312 -26.193 1.00 50.53 173 PRO A O 1
ATOM 1298 N N . VAL A 1 174 ? -39.439 -15.673 -24.618 1.00 48.88 174 VAL A N 1
ATOM 1299 C CA . VAL A 1 174 ? -40.474 -16.022 -23.618 1.00 48.88 174 VAL A CA 1
ATOM 1300 C C . VAL A 1 174 ? -40.706 -17.494 -23.240 1.00 48.88 174 VAL A C 1
ATOM 1302 O O . VAL A 1 174 ? -41.343 -18.244 -23.972 1.00 48.88 174 VAL A O 1
ATOM 1305 N N . ILE A 1 175 ? -40.430 -17.805 -21.963 1.00 41.72 175 ILE A N 1
ATOM 1306 C CA . ILE A 1 175 ? -41.267 -18.686 -21.120 1.00 41.72 175 ILE A CA 1
ATOM 1307 C C . ILE A 1 175 ? -41.439 -18.017 -19.732 1.00 41.72 175 ILE A C 1
ATOM 1309 O O . ILE A 1 175 ? -40.457 -17.484 -19.208 1.00 41.72 175 ILE A O 1
ATOM 1313 N N . PRO A 1 176 ? -42.646 -17.990 -19.118 1.00 51.50 176 PRO A N 1
ATOM 1314 C CA . PRO A 1 176 ? -42.892 -17.245 -17.885 1.00 51.50 176 PRO A CA 1
ATOM 1315 C C . PRO A 1 176 ? -42.642 -18.060 -16.600 1.00 51.50 176 PRO A C 1
ATOM 1317 O O . PRO A 1 176 ? -43.282 -19.071 -16.342 1.00 51.50 176 PRO A O 1
ATOM 1320 N N . GLN A 1 177 ? -41.719 -17.539 -15.786 1.00 48.34 177 GLN A N 1
ATOM 1321 C CA . GLN A 1 177 ? -41.841 -17.224 -14.354 1.00 48.34 177 GLN A CA 1
ATOM 1322 C C . GLN A 1 177 ? -42.596 -18.204 -13.428 1.00 48.34 177 GLN A C 1
ATOM 1324 O O . GLN A 1 177 ? -43.815 -18.128 -13.329 1.00 48.34 177 GLN A O 1
ATOM 1329 N N . GLN A 1 178 ? -41.857 -18.968 -12.605 1.00 46.16 178 GLN A N 1
ATOM 1330 C CA . GLN A 1 178 ? -42.250 -19.317 -11.225 1.00 46.16 178 GLN A CA 1
ATOM 1331 C C . GLN A 1 178 ? -41.093 -19.958 -10.431 1.00 46.16 178 GLN A C 1
ATOM 1333 O O . GLN A 1 178 ? -40.880 -21.160 -10.492 1.00 46.16 178 GLN A O 1
ATOM 1338 N N . ALA A 1 179 ? -40.361 -19.135 -9.672 1.00 39.84 179 ALA A N 1
ATOM 1339 C CA . ALA A 1 179 ? -39.825 -19.447 -8.337 1.00 39.84 179 ALA A CA 1
ATOM 1340 C C . ALA A 1 179 ? -39.052 -18.226 -7.811 1.00 39.84 179 ALA A C 1
ATOM 1342 O O . ALA A 1 179 ? -37.872 -18.036 -8.087 1.00 39.84 179 ALA A O 1
ATOM 1343 N N . ARG A 1 180 ? -39.732 -17.369 -7.041 1.00 56.47 180 ARG A N 1
ATOM 1344 C CA . ARG A 1 180 ? -39.060 -16.449 -6.118 1.00 56.47 180 ARG A CA 1
ATOM 1345 C C . ARG A 1 180 ? -38.523 -17.272 -4.946 1.00 56.47 180 ARG A C 1
ATOM 1347 O O . ARG A 1 180 ? -39.326 -17.721 -4.130 1.00 56.47 180 ARG A O 1
ATOM 1354 N N . ARG A 1 181 ? -37.202 -17.410 -4.827 1.00 43.16 181 ARG A N 1
ATOM 1355 C CA . ARG A 1 181 ? -36.497 -17.440 -3.535 1.00 43.16 181 ARG A CA 1
ATOM 1356 C C . ARG A 1 181 ? -34.991 -17.290 -3.735 1.00 43.16 181 ARG A C 1
ATOM 1358 O O . ARG A 1 181 ? -34.422 -17.964 -4.578 1.00 43.16 181 ARG A O 1
ATOM 1365 N N . GLN A 1 182 ? -34.427 -16.463 -2.857 1.00 40.81 182 GLN A N 1
ATOM 1366 C CA . GLN A 1 182 ? -33.017 -16.148 -2.616 1.00 40.81 182 GLN A CA 1
ATOM 1367 C C . GLN A 1 182 ? -32.405 -15.063 -3.511 1.00 40.81 182 GLN A C 1
ATOM 1369 O O . GLN A 1 182 ? -31.917 -15.284 -4.611 1.00 40.81 182 GLN A O 1
ATOM 1374 N N . GLU A 1 183 ? -32.465 -13.852 -2.957 1.00 49.75 183 GLU A N 1
ATOM 1375 C CA . GLU A 1 183 ? -31.633 -12.701 -3.275 1.00 49.75 183 GLU A CA 1
ATOM 1376 C C . GLU A 1 183 ? -30.171 -13.003 -2.893 1.00 49.75 183 GLU A C 1
ATOM 1378 O O . GLU A 1 183 ? -29.839 -13.074 -1.713 1.00 49.75 183 GLU A O 1
ATOM 1383 N N . GLN A 1 184 ? -29.310 -13.174 -3.899 1.00 42.06 184 GLN A N 1
ATOM 1384 C CA . GLN A 1 184 ? -27.863 -12.915 -3.871 1.00 42.06 184 GLN A CA 1
ATOM 1385 C C . GLN A 1 184 ? -27.380 -12.700 -5.325 1.00 42.06 184 GLN A C 1
ATOM 1387 O O . GLN A 1 184 ? -28.034 -13.179 -6.254 1.00 42.06 184 GLN A O 1
ATOM 1392 N N . PRO A 1 185 ? -26.372 -11.838 -5.560 1.00 43.97 185 PRO A N 1
ATOM 1393 C CA . PRO A 1 185 ? -26.415 -10.884 -6.664 1.00 43.97 185 PRO A CA 1
ATOM 1394 C C . PRO A 1 185 ? -25.876 -11.441 -7.985 1.00 43.97 185 PRO A C 1
ATOM 1396 O O . PRO A 1 185 ? -24.995 -12.290 -8.024 1.00 43.97 185 PRO A O 1
ATOM 1399 N N . ALA A 1 186 ? -26.367 -10.863 -9.081 1.00 47.31 186 ALA A N 1
ATOM 1400 C CA . ALA A 1 186 ? -26.066 -11.166 -10.483 1.00 47.31 186 ALA A CA 1
ATOM 1401 C C . ALA A 1 186 ? -24.607 -10.894 -10.945 1.00 47.31 186 ALA A C 1
ATOM 1403 O O . ALA A 1 186 ? -24.387 -10.503 -12.091 1.00 47.31 186 ALA A O 1
ATOM 1404 N N . ALA A 1 187 ? -23.610 -11.044 -10.067 1.00 48.94 187 ALA A N 1
ATOM 1405 C CA . ALA A 1 187 ? -22.194 -10.804 -10.363 1.00 48.94 187 ALA A CA 1
ATOM 1406 C C . ALA A 1 187 ? -21.429 -12.074 -10.799 1.00 48.94 187 ALA A C 1
ATOM 1408 O O . ALA A 1 187 ? -20.400 -11.965 -11.475 1.00 48.94 187 ALA A O 1
ATOM 1409 N N . GLU A 1 188 ? -21.936 -13.267 -10.474 1.00 48.62 188 GLU A N 1
ATOM 1410 C CA . GLU A 1 188 ? -21.381 -14.546 -10.933 1.00 48.62 188 GLU A CA 1
ATOM 1411 C C . GLU A 1 188 ? -21.752 -14.777 -12.407 1.00 48.62 188 GLU A C 1
ATOM 1413 O O . GLU A 1 188 ? -22.870 -15.165 -12.736 1.00 48.62 188 GLU A O 1
ATOM 1418 N N . GLY A 1 189 ? -20.822 -14.479 -13.317 1.00 63.91 189 GLY A N 1
ATOM 1419 C CA . GLY A 1 189 ? -20.985 -14.713 -14.760 1.00 63.91 189 GLY A CA 1
ATOM 1420 C C . GLY A 1 189 ? -20.513 -13.573 -15.664 1.00 63.91 189 GLY A C 1
ATOM 1421 O O . GLY A 1 189 ? -20.530 -13.714 -16.885 1.00 63.91 189 GLY A O 1
ATOM 1422 N N . LEU A 1 190 ? -20.084 -12.442 -15.098 1.00 79.06 190 LEU A N 1
ATOM 1423 C CA . LEU A 1 190 ? -19.449 -11.367 -15.865 1.00 79.06 190 LEU A CA 1
ATOM 1424 C C . LEU A 1 190 ? -17.996 -11.724 -16.206 1.00 79.06 190 LEU A C 1
ATOM 1426 O O . LEU A 1 190 ? -17.303 -12.342 -15.402 1.00 79.06 190 LEU A O 1
ATOM 1430 N N . ALA A 1 191 ? -17.529 -11.284 -17.378 1.00 89.81 191 ALA A N 1
ATOM 1431 C CA . ALA A 1 191 ? -16.123 -11.412 -17.757 1.00 89.81 191 ALA A CA 1
ATOM 1432 C C . ALA A 1 191 ? -15.210 -10.706 -16.725 1.00 89.81 191 ALA A C 1
ATOM 1434 O O . ALA A 1 191 ? -15.603 -9.650 -16.207 1.00 89.81 191 ALA A O 1
ATOM 1435 N N . PRO A 1 192 ? -14.009 -11.240 -16.428 1.00 91.00 192 PRO A N 1
ATOM 1436 C CA . PRO A 1 192 ? -13.108 -10.684 -15.415 1.00 91.00 192 PRO A CA 1
ATOM 1437 C C . PRO A 1 192 ? -12.809 -9.189 -15.607 1.00 91.00 192 PRO A C 1
ATOM 1439 O O . PRO A 1 192 ? -12.780 -8.430 -14.639 1.00 91.00 192 PRO A O 1
ATOM 1442 N N . GLU A 1 193 ? -12.656 -8.734 -16.849 1.00 92.81 193 GLU A N 1
ATOM 1443 C CA . GLU A 1 193 ? -12.380 -7.339 -17.207 1.00 92.81 193 GLU A CA 1
ATOM 1444 C C . GLU A 1 193 ? -13.566 -6.425 -16.878 1.00 92.81 193 GLU A C 1
ATOM 1446 O O . GLU A 1 193 ? -13.400 -5.284 -16.440 1.00 92.81 193 GLU A O 1
ATOM 1451 N N . VAL A 1 194 ? -14.789 -6.934 -17.052 1.00 93.19 194 VAL A N 1
ATOM 1452 C CA . VAL A 1 194 ? -16.016 -6.219 -16.692 1.00 93.19 194 VAL A CA 1
ATOM 1453 C C . VAL A 1 194 ? -16.130 -6.115 -15.173 1.00 93.19 194 VAL A C 1
ATOM 1455 O O . VAL A 1 194 ? -16.434 -5.036 -14.664 1.00 93.19 194 VAL A O 1
ATOM 1458 N N . GLN A 1 195 ? -15.831 -7.193 -14.440 1.00 92.69 195 GLN A N 1
ATOM 1459 C CA . GLN A 1 195 ? -15.803 -7.182 -12.973 1.00 92.69 195 GLN A CA 1
ATOM 1460 C C . GLN A 1 195 ? -14.754 -6.202 -12.437 1.00 92.69 195 GLN A C 1
ATOM 1462 O O . GLN A 1 195 ? -15.044 -5.416 -11.534 1.00 92.69 195 GLN A O 1
ATOM 1467 N N . HIS A 1 196 ? -13.562 -6.179 -13.035 1.00 95.12 196 HIS A N 1
ATOM 1468 C CA . HIS A 1 196 ? -12.536 -5.203 -12.691 1.00 95.12 196 HIS A CA 1
ATOM 1469 C C . HIS A 1 196 ? -13.019 -3.770 -12.916 1.00 95.12 196 HIS A C 1
ATOM 1471 O O . HIS A 1 196 ? -12.939 -2.949 -12.004 1.00 95.12 196 HIS A O 1
ATOM 1477 N N . GLY A 1 197 ? -13.620 -3.483 -14.076 1.00 93.62 197 GLY A N 1
ATOM 1478 C CA . GLY A 1 197 ? -14.207 -2.174 -14.364 1.00 93.62 197 GLY A CA 1
ATOM 1479 C C . GLY A 1 197 ? -15.282 -1.755 -13.351 1.00 93.62 197 GLY A C 1
ATOM 1480 O O . GLY A 1 197 ? -15.319 -0.596 -12.933 1.00 93.62 197 GLY A O 1
ATOM 1481 N N . VAL A 1 198 ? -16.125 -2.692 -12.901 1.00 93.75 198 VAL A N 1
ATOM 1482 C CA . VAL A 1 198 ? -17.110 -2.454 -11.830 1.00 93.75 198 VAL A CA 1
ATOM 1483 C C . VAL A 1 198 ? -16.422 -2.092 -10.512 1.00 93.75 198 VAL A C 1
ATOM 1485 O O . VAL A 1 198 ? -16.813 -1.113 -9.875 1.00 93.75 198 VAL A O 1
ATOM 1488 N N . ARG A 1 199 ? -15.371 -2.820 -10.119 1.00 94.62 199 ARG A N 1
ATOM 1489 C CA . ARG A 1 199 ? -14.607 -2.557 -8.886 1.00 94.62 199 ARG A CA 1
ATOM 1490 C C . ARG A 1 199 ? -13.900 -1.203 -8.915 1.00 94.62 199 ARG A C 1
ATOM 1492 O O . ARG A 1 199 ? -13.927 -0.498 -7.910 1.00 94.62 199 ARG A O 1
ATOM 1499 N N . LEU A 1 200 ? -13.359 -0.786 -10.063 1.00 94.88 200 LEU A N 1
ATOM 1500 C CA . LEU A 1 200 ? -12.778 0.553 -10.224 1.00 94.88 200 LEU A CA 1
ATOM 1501 C C . LEU A 1 200 ? -13.821 1.660 -10.010 1.00 94.88 200 LEU A C 1
ATOM 1503 O O . LEU A 1 200 ? -13.542 2.651 -9.337 1.00 94.88 200 LEU A O 1
ATOM 1507 N N . MET A 1 201 ? -15.041 1.491 -10.532 1.00 92.56 201 MET A N 1
ATOM 1508 C CA . MET A 1 201 ? -16.122 2.461 -10.312 1.00 92.56 201 MET A CA 1
ATOM 1509 C C . MET A 1 201 ? -16.618 2.475 -8.866 1.00 92.56 201 MET A C 1
ATOM 1511 O O . MET A 1 201 ? -16.891 3.550 -8.334 1.00 92.56 201 MET A O 1
ATOM 1515 N N . LYS A 1 202 ? -16.683 1.315 -8.202 1.00 91.94 202 LYS A N 1
ATOM 1516 C CA . LYS A 1 202 ? -16.975 1.250 -6.764 1.00 91.94 202 LYS A CA 1
ATOM 1517 C C . LYS A 1 202 ? -15.910 1.983 -5.951 1.00 91.94 202 LYS A C 1
ATOM 1519 O O . LYS A 1 202 ? -16.260 2.844 -5.152 1.00 91.94 202 LYS A O 1
ATOM 1524 N N . ALA A 1 203 ? -14.628 1.723 -6.214 1.00 91.69 203 ALA A N 1
ATOM 1525 C CA . ALA A 1 203 ? -13.511 2.409 -5.566 1.00 91.69 203 ALA A CA 1
ATOM 1526 C C . ALA A 1 203 ? -13.548 3.933 -5.782 1.00 91.69 203 ALA A C 1
ATOM 1528 O O . ALA A 1 203 ? -13.256 4.687 -4.857 1.00 91.69 203 ALA A O 1
ATOM 1529 N N . ALA A 1 204 ? -13.978 4.403 -6.959 1.00 90.69 204 ALA A N 1
ATOM 1530 C CA . ALA A 1 204 ? -14.167 5.831 -7.229 1.00 90.69 204 ALA A CA 1
ATOM 1531 C C . ALA A 1 204 ? -15.224 6.493 -6.325 1.00 90.69 204 ALA A C 1
ATOM 1533 O O . ALA A 1 204 ? -15.128 7.688 -6.051 1.00 90.69 204 ALA A O 1
ATOM 1534 N N . GLY A 1 205 ? -16.222 5.730 -5.868 1.00 87.69 205 GLY A N 1
ATOM 1535 C CA . GLY A 1 205 ? -17.253 6.185 -4.934 1.00 87.69 205 GLY A CA 1
ATOM 1536 C C . GLY A 1 205 ? -16.840 6.138 -3.459 1.00 87.69 205 GLY A C 1
ATOM 1537 O O . GLY A 1 205 ? -17.564 6.666 -2.614 1.00 87.69 205 GLY A O 1
ATOM 1538 N N . VAL A 1 206 ? -15.694 5.529 -3.133 1.00 88.69 206 VAL A N 1
ATOM 1539 C CA . VAL A 1 206 ? -15.205 5.410 -1.755 1.00 88.69 206 VAL A CA 1
ATOM 1540 C C . VAL A 1 206 ? -14.554 6.721 -1.315 1.00 88.69 206 VAL A C 1
ATOM 1542 O O . VAL A 1 206 ? -13.536 7.149 -1.864 1.00 88.69 206 VAL A O 1
ATOM 1545 N N . ALA A 1 207 ? -15.126 7.352 -0.287 1.00 86.00 207 ALA A N 1
ATOM 1546 C CA . ALA A 1 207 ? -14.571 8.571 0.301 1.00 86.00 207 ALA A CA 1
ATOM 1547 C C . ALA A 1 207 ? -13.264 8.290 1.067 1.00 86.00 207 ALA A C 1
ATOM 1549 O O . ALA A 1 207 ? -12.300 9.047 0.953 1.00 86.00 207 ALA A O 1
ATOM 1550 N N . LEU A 1 208 ? -13.231 7.181 1.811 1.00 88.06 208 LEU A N 1
ATOM 1551 C CA . LEU A 1 208 ? -12.096 6.727 2.609 1.00 88.06 208 LEU A CA 1
ATOM 1552 C C . LEU A 1 208 ? -12.081 5.195 2.658 1.00 88.06 208 LEU A C 1
ATOM 1554 O O . LEU A 1 208 ? -13.106 4.575 2.920 1.00 88.06 208 LEU A O 1
ATOM 1558 N N . ALA A 1 209 ? -10.925 4.584 2.436 1.00 91.31 209 ALA A N 1
ATOM 1559 C CA . ALA A 1 209 ? -10.692 3.172 2.693 1.00 91.31 209 ALA A CA 1
ATOM 1560 C C . ALA A 1 209 ? -9.618 3.018 3.773 1.00 91.31 209 ALA A C 1
ATOM 1562 O O . ALA A 1 209 ? -8.561 3.636 3.694 1.00 91.31 209 ALA A O 1
ATOM 1563 N N . GLU A 1 210 ? -9.880 2.199 4.782 1.00 93.38 210 GLU A N 1
ATOM 1564 C CA . GLU A 1 210 ? -8.905 1.816 5.797 1.00 93.38 210 GLU A CA 1
ATOM 1565 C C . GLU A 1 210 ? -8.271 0.485 5.402 1.00 93.38 210 GLU A C 1
ATOM 1567 O O . GLU A 1 210 ? -8.934 -0.549 5.423 1.00 93.38 210 GLU A O 1
ATOM 1572 N N . LEU A 1 211 ? -6.985 0.495 5.066 1.00 93.94 211 LEU A N 1
ATOM 1573 C CA . LEU A 1 211 ? -6.206 -0.715 4.834 1.00 93.94 211 LEU A CA 1
ATOM 1574 C C . LEU A 1 211 ? -5.494 -1.122 6.125 1.00 93.94 211 LEU A C 1
ATOM 1576 O O . LEU A 1 211 ? -4.778 -0.315 6.716 1.00 93.94 211 LEU A O 1
ATOM 1580 N N . VAL A 1 212 ? -5.664 -2.375 6.540 1.00 93.75 212 VAL A N 1
ATOM 1581 C CA . VAL A 1 212 ? -4.931 -2.989 7.653 1.00 93.75 212 VAL A CA 1
ATOM 1582 C C . VAL A 1 212 ? -4.146 -4.182 7.122 1.00 93.75 212 VAL A C 1
ATOM 1584 O O . VAL A 1 212 ? -4.728 -5.127 6.589 1.00 93.75 212 VAL A O 1
ATOM 1587 N N . CYS A 1 213 ? -2.823 -4.136 7.243 1.00 94.00 213 CYS A N 1
ATOM 1588 C CA . CYS A 1 213 ? -1.934 -5.187 6.745 1.00 94.00 213 CYS A CA 1
ATOM 1589 C C . CYS A 1 213 ? -0.595 -5.182 7.495 1.00 94.00 213 CYS A C 1
ATOM 1591 O O . CYS A 1 213 ? -0.340 -4.285 8.298 1.00 94.00 213 CYS A O 1
ATOM 1593 N N . HIS A 1 214 ? 0.254 -6.182 7.256 1.00 94.06 214 HIS A N 1
ATOM 1594 C CA . HIS A 1 214 ? 1.632 -6.169 7.751 1.00 94.06 214 HIS A CA 1
ATOM 1595 C C . HIS A 1 214 ? 2.435 -5.033 7.096 1.00 94.06 214 HIS A C 1
ATOM 1597 O O . HIS A 1 214 ? 2.147 -4.635 5.963 1.00 94.06 214 HIS A O 1
ATOM 1603 N N . ARG A 1 215 ? 3.455 -4.520 7.791 1.00 93.06 215 ARG A N 1
ATOM 1604 C CA . ARG A 1 215 ? 4.323 -3.444 7.295 1.00 93.06 215 ARG A CA 1
ATOM 1605 C C . ARG A 1 215 ? 4.921 -3.771 5.926 1.00 93.06 215 ARG A C 1
ATOM 1607 O O . ARG A 1 215 ? 4.786 -2.976 5.002 1.00 93.06 215 ARG A O 1
ATOM 1614 N N . ASP A 1 216 ? 5.480 -4.966 5.776 1.00 92.31 216 ASP A N 1
ATOM 1615 C CA . ASP A 1 216 ? 6.095 -5.413 4.518 1.00 92.31 216 ASP A CA 1
ATOM 1616 C C . ASP A 1 216 ? 5.075 -5.504 3.373 1.00 92.31 216 ASP A C 1
ATOM 1618 O O . ASP A 1 216 ? 5.377 -5.160 2.232 1.00 92.31 216 ASP A O 1
ATOM 1622 N N . THR A 1 217 ? 3.831 -5.902 3.669 1.00 93.06 217 THR A N 1
ATOM 1623 C CA . THR A 1 217 ? 2.746 -5.917 2.676 1.00 93.06 217 THR A CA 1
ATOM 1624 C C . THR A 1 217 ? 2.430 -4.505 2.199 1.00 93.06 217 THR A C 1
ATOM 1626 O O . THR A 1 217 ? 2.239 -4.280 1.006 1.00 93.06 217 THR A O 1
ATOM 1629 N N . TRP A 1 218 ? 2.396 -3.532 3.110 1.00 94.62 218 TRP A N 1
ATOM 1630 C CA . TRP A 1 218 ? 2.212 -2.134 2.737 1.00 94.62 218 TRP A CA 1
ATOM 1631 C C . TRP A 1 218 ? 3.370 -1.604 1.879 1.00 94.62 218 TRP A C 1
ATOM 1633 O O . TRP A 1 218 ? 3.140 -0.915 0.882 1.00 94.62 218 TRP A O 1
ATOM 1643 N N . GLU A 1 219 ? 4.610 -1.954 2.213 1.00 93.31 219 GLU A N 1
ATOM 1644 C CA . GLU A 1 219 ? 5.789 -1.563 1.435 1.00 93.31 219 GLU A CA 1
ATOM 1645 C C . GLU A 1 219 ? 5.760 -2.165 0.024 1.00 93.31 219 GLU A C 1
ATOM 1647 O O . GLU A 1 219 ? 5.950 -1.438 -0.952 1.00 93.31 219 GLU A O 1
ATOM 1652 N N . TYR A 1 220 ? 5.378 -3.436 -0.110 1.00 93.56 220 TYR A N 1
ATOM 1653 C CA . TYR A 1 220 ? 5.131 -4.071 -1.406 1.00 93.56 220 TYR A CA 1
ATOM 1654 C C . TYR A 1 220 ? 4.061 -3.328 -2.228 1.00 93.56 220 TYR A C 1
ATOM 1656 O O . TYR A 1 220 ? 4.302 -2.934 -3.372 1.00 93.56 220 TYR A O 1
ATOM 1664 N N . LEU A 1 221 ? 2.893 -3.058 -1.633 1.00 93.75 221 LEU A N 1
ATOM 1665 C CA . LEU A 1 221 ? 1.778 -2.382 -2.310 1.00 93.75 221 LEU A CA 1
ATOM 1666 C C . LEU A 1 221 ? 2.130 -0.957 -2.759 1.00 93.75 221 LEU A C 1
ATOM 1668 O O . LEU A 1 221 ? 1.730 -0.519 -3.845 1.00 93.75 221 LEU A O 1
ATOM 1672 N N . THR A 1 222 ? 2.876 -0.221 -1.933 1.00 93.25 222 THR A N 1
ATOM 1673 C CA . THR A 1 222 ? 3.359 1.113 -2.305 1.00 93.25 222 THR A CA 1
ATOM 1674 C C . THR A 1 222 ? 4.396 1.036 -3.414 1.00 93.25 222 THR A C 1
ATOM 1676 O O . THR A 1 222 ? 4.282 1.807 -4.365 1.00 93.25 222 THR A O 1
ATOM 1679 N N . GLY A 1 223 ? 5.332 0.083 -3.352 1.00 91.56 223 GLY A N 1
ATOM 1680 C CA . GLY A 1 223 ? 6.312 -0.181 -4.405 1.00 91.56 223 GLY A CA 1
ATOM 1681 C C . GLY A 1 223 ? 5.648 -0.361 -5.769 1.00 91.56 223 GLY A C 1
ATOM 1682 O O . GLY A 1 223 ? 5.955 0.390 -6.695 1.00 91.56 223 GLY A O 1
ATOM 1683 N N . LEU A 1 224 ? 4.648 -1.244 -5.849 1.00 88.75 224 LEU A N 1
ATOM 1684 C CA . LEU A 1 224 ? 3.855 -1.473 -7.063 1.00 88.75 224 LEU A CA 1
ATOM 1685 C C . LEU A 1 224 ? 3.141 -0.212 -7.569 1.00 88.75 224 LEU A C 1
ATOM 1687 O O . LEU A 1 224 ? 3.065 0.047 -8.769 1.00 88.75 224 LEU A O 1
ATOM 1691 N N . SER A 1 225 ? 2.598 0.590 -6.653 1.00 87.44 225 SER A N 1
ATOM 1692 C CA . SER A 1 225 ? 1.678 1.677 -7.009 1.00 87.44 225 SER A CA 1
ATOM 1693 C C . SER A 1 225 ? 2.357 3.021 -7.254 1.00 87.44 225 SER A C 1
ATOM 1695 O O . SER A 1 225 ? 1.723 3.934 -7.780 1.00 87.44 225 SER A O 1
ATOM 1697 N N . THR A 1 226 ? 3.631 3.178 -6.890 1.00 84.88 226 THR A N 1
ATOM 1698 C CA . THR A 1 226 ? 4.357 4.456 -7.017 1.00 84.88 226 THR A CA 1
ATOM 1699 C C . THR A 1 226 ? 4.417 4.994 -8.446 1.00 84.88 226 THR A C 1
ATOM 1701 O O . THR A 1 226 ? 4.395 6.210 -8.637 1.00 84.88 226 THR A O 1
ATOM 1704 N N . ASN A 1 227 ? 4.407 4.110 -9.446 1.00 78.00 227 ASN A N 1
ATOM 1705 C CA . ASN A 1 227 ? 4.431 4.483 -10.862 1.00 78.00 227 ASN A CA 1
ATOM 1706 C C . ASN A 1 227 ? 3.045 4.850 -11.423 1.00 78.00 227 ASN A C 1
ATOM 1708 O O . ASN A 1 227 ? 2.937 5.360 -12.539 1.00 78.00 227 ASN A O 1
ATOM 1712 N N . GLN A 1 228 ? 1.970 4.638 -10.659 1.00 85.31 228 GLN A N 1
ATOM 1713 C CA . GLN A 1 228 ? 0.618 4.948 -11.104 1.00 85.31 228 GLN A CA 1
ATOM 1714 C C . GLN A 1 228 ? 0.328 6.446 -10.954 1.00 85.31 228 GLN A C 1
ATOM 1716 O O . GLN A 1 228 ? 0.383 7.014 -9.863 1.00 85.31 228 GLN A O 1
ATOM 1721 N N . THR A 1 229 ? -0.091 7.096 -12.046 1.00 81.56 229 THR A N 1
ATOM 1722 C CA . THR A 1 229 ? -0.333 8.561 -12.113 1.00 81.56 229 THR A CA 1
ATOM 1723 C C . THR A 1 229 ? -1.314 9.062 -11.040 1.00 81.56 229 THR A C 1
ATOM 1725 O O . THR A 1 229 ? -1.286 10.221 -10.596 1.00 81.56 229 THR A O 1
ATOM 1728 N N . HIS A 1 230 ? -2.217 8.186 -10.608 1.00 80.88 230 HIS A N 1
ATOM 1729 C CA . HIS A 1 230 ? -3.266 8.514 -9.659 1.00 80.88 230 HIS A CA 1
ATOM 1730 C C . HIS A 1 230 ? -2.944 8.142 -8.214 1.00 80.88 230 HIS A C 1
ATOM 1732 O O . HIS A 1 230 ? -3.656 8.627 -7.334 1.00 80.88 230 HIS A O 1
ATOM 1738 N N . PHE A 1 231 ? -1.863 7.404 -7.954 1.00 89.62 231 PHE A N 1
ATOM 1739 C CA . PHE A 1 231 ? -1.478 7.056 -6.597 1.00 89.62 231 PHE A CA 1
ATOM 1740 C C . PHE A 1 231 ? -0.970 8.285 -5.835 1.00 89.62 231 PHE A C 1
ATOM 1742 O O . PHE A 1 231 ? -0.289 9.177 -6.361 1.00 89.62 231 PHE A O 1
ATOM 1749 N N . ARG A 1 232 ? -1.355 8.356 -4.566 1.00 86.88 232 ARG A N 1
ATOM 1750 C CA . ARG A 1 232 ? -0.846 9.324 -3.600 1.00 86.88 232 ARG A CA 1
ATOM 1751 C C . ARG A 1 232 ? -0.523 8.559 -2.337 1.00 86.88 232 ARG A C 1
ATOM 1753 O O . ARG A 1 232 ? -1.424 7.931 -1.777 1.00 86.88 232 ARG A O 1
ATOM 1760 N N . THR A 1 233 ? 0.736 8.642 -1.918 1.00 84.19 233 THR A N 1
ATOM 1761 C CA . THR A 1 233 ? 1.180 8.095 -0.642 1.00 84.19 233 THR A CA 1
ATOM 1762 C C . THR A 1 233 ? 0.378 8.762 0.472 1.00 84.19 233 THR A C 1
ATOM 1764 O O . THR A 1 233 ? 0.376 9.995 0.561 1.00 84.19 233 THR A O 1
ATOM 1767 N N . PRO A 1 234 ? -0.341 7.979 1.284 1.00 85.62 234 PRO A N 1
ATOM 1768 C CA . PRO A 1 234 ? -1.068 8.487 2.434 1.00 85.62 234 PRO A CA 1
ATOM 1769 C C . PRO A 1 234 ? -0.144 9.280 3.362 1.00 85.62 234 PRO A C 1
ATOM 1771 O O . PRO A 1 234 ? 0.985 8.850 3.599 1.00 85.62 234 PRO A O 1
ATOM 1774 N N . PRO A 1 235 ? -0.594 10.433 3.887 1.00 73.81 235 PRO A N 1
ATOM 1775 C CA . PRO A 1 235 ? 0.231 11.250 4.771 1.00 73.81 235 PRO A CA 1
ATOM 1776 C C . PRO A 1 235 ? 0.492 10.567 6.120 1.00 73.81 235 PRO A C 1
ATOM 1778 O O . PRO A 1 235 ? 1.518 10.837 6.736 1.00 73.81 235 PRO A O 1
ATOM 1781 N N . ASN A 1 236 ? -0.416 9.681 6.546 1.00 82.12 236 ASN A N 1
ATOM 1782 C CA . ASN A 1 236 ? -0.339 8.956 7.808 1.00 82.12 236 ASN A CA 1
ATOM 1783 C C . ASN A 1 236 ? -0.384 7.448 7.536 1.00 82.12 236 ASN A C 1
ATOM 1785 O O . ASN A 1 236 ? -1.292 6.953 6.861 1.00 82.12 236 ASN A O 1
ATOM 1789 N N . VAL A 1 237 ? 0.607 6.747 8.077 1.00 90.19 237 VAL A N 1
ATOM 1790 C CA . VAL A 1 237 ? 0.679 5.290 8.175 1.00 90.19 237 VAL A CA 1
ATOM 1791 C C . VAL A 1 237 ? 0.828 5.019 9.662 1.00 90.19 237 VAL A C 1
ATOM 1793 O O . VAL A 1 237 ? 1.872 5.320 10.237 1.00 90.19 237 VAL A O 1
ATOM 1796 N N . ASP A 1 238 ? -0.242 4.548 10.291 1.00 91.31 238 ASP A N 1
ATOM 1797 C CA . ASP A 1 238 ? -0.261 4.317 11.728 1.00 91.31 238 ASP A CA 1
ATOM 1798 C C . ASP A 1 238 ? 0.283 2.916 11.998 1.00 91.31 238 ASP A C 1
ATOM 1800 O O . ASP A 1 238 ? -0.358 1.920 11.653 1.00 91.31 238 ASP A O 1
ATOM 1804 N N . ASP A 1 239 ? 1.461 2.827 12.611 1.00 90.25 239 ASP A N 1
ATOM 1805 C CA . ASP A 1 239 ? 1.969 1.553 13.110 1.00 90.25 239 ASP A CA 1
ATOM 1806 C C . ASP A 1 239 ? 1.066 1.078 14.263 1.00 90.25 239 ASP A C 1
ATOM 1808 O O . ASP A 1 239 ? 0.842 1.773 15.259 1.00 90.25 239 ASP A O 1
ATOM 1812 N N . ILE A 1 240 ? 0.513 -0.121 14.111 1.00 89.50 240 ILE A N 1
ATOM 1813 C CA . ILE A 1 240 ? -0.307 -0.805 15.110 1.00 89.50 240 ILE A CA 1
ATOM 1814 C C . ILE A 1 240 ? 0.456 -2.036 15.630 1.00 89.50 240 ILE A C 1
ATOM 1816 O O . ILE A 1 240 ? 1.566 -2.343 15.198 1.00 89.50 240 ILE A O 1
ATOM 1820 N N . LYS A 1 241 ? -0.104 -2.740 16.620 1.00 84.81 241 LYS A N 1
ATOM 1821 C CA . LYS A 1 241 ? 0.572 -3.891 17.243 1.00 84.81 241 LYS A CA 1
ATOM 1822 C C . LYS A 1 241 ? 0.868 -5.007 16.230 1.00 84.81 241 LYS A C 1
ATOM 1824 O O . LYS A 1 241 ? 0.136 -5.189 15.255 1.00 84.81 241 LYS A O 1
ATOM 1829 N N . ASP A 1 242 ? 1.915 -5.775 16.532 1.00 84.56 242 ASP A N 1
ATOM 1830 C CA . ASP A 1 242 ? 2.320 -6.992 15.813 1.00 84.56 242 ASP A CA 1
ATOM 1831 C C . ASP A 1 242 ? 2.860 -6.746 14.392 1.00 84.56 242 ASP A C 1
ATOM 1833 O O . ASP A 1 242 ? 2.571 -7.501 13.472 1.00 84.56 242 ASP A O 1
ATOM 1837 N N . GLY A 1 243 ? 3.623 -5.663 14.193 1.00 87.00 243 GLY A N 1
ATOM 1838 C CA . GLY A 1 243 ? 4.250 -5.362 12.893 1.00 87.00 243 GLY A CA 1
ATOM 1839 C C . GLY A 1 243 ? 3.257 -4.934 11.810 1.00 87.00 243 GLY A C 1
ATOM 1840 O O . GLY A 1 243 ? 3.576 -4.929 10.622 1.00 87.00 243 GLY A O 1
ATOM 1841 N N . ARG A 1 244 ? 2.034 -4.582 12.206 1.00 91.00 244 ARG A N 1
ATOM 1842 C CA . ARG A 1 244 ? 0.975 -4.165 11.295 1.00 91.00 244 ARG A CA 1
ATOM 1843 C C . ARG A 1 244 ? 0.904 -2.657 11.167 1.00 91.00 244 ARG A C 1
ATOM 1845 O O . ARG A 1 244 ? 1.282 -1.913 12.065 1.00 91.00 244 ARG A O 1
ATOM 1852 N N . VAL A 1 245 ? 0.323 -2.217 10.064 1.00 93.88 245 VAL A N 1
ATOM 1853 C CA . VAL A 1 245 ? 0.023 -0.818 9.795 1.00 93.88 245 VAL A CA 1
ATOM 1854 C C . VAL A 1 245 ? -1.449 -0.641 9.465 1.00 93.88 245 VAL A C 1
ATOM 1856 O O . VAL A 1 245 ? -2.090 -1.515 8.875 1.00 93.88 245 VAL A O 1
ATOM 1859 N N . ARG A 1 246 ? -1.981 0.518 9.840 1.00 94.06 246 ARG A N 1
ATOM 1860 C CA . ARG A 1 246 ? -3.275 1.021 9.395 1.00 94.06 246 ARG A CA 1
ATOM 1861 C C . ARG A 1 246 ? -3.053 2.235 8.509 1.00 94.06 246 ARG A C 1
ATOM 1863 O O . ARG A 1 246 ? -2.342 3.165 8.878 1.00 94.06 246 ARG A O 1
ATOM 1870 N N . VAL A 1 247 ? -3.676 2.228 7.337 1.00 94.50 247 VAL A N 1
ATOM 1871 C CA . VAL A 1 247 ? -3.459 3.247 6.313 1.00 94.50 247 VAL A CA 1
ATOM 1872 C C . VAL A 1 247 ? -4.783 3.764 5.773 1.00 94.50 247 VAL A C 1
ATOM 1874 O O . VAL A 1 247 ? -5.644 2.993 5.356 1.00 94.50 247 VAL A O 1
ATOM 1877 N N . ALA A 1 248 ? -4.925 5.087 5.746 1.00 93.50 248 ALA A N 1
ATOM 1878 C CA . ALA A 1 248 ? -6.058 5.778 5.146 1.00 93.50 248 ALA A CA 1
ATOM 1879 C C . ALA A 1 248 ? -5.821 6.013 3.643 1.00 93.50 248 ALA A C 1
ATOM 1881 O O . ALA A 1 248 ? -4.975 6.815 3.246 1.00 93.50 248 ALA A O 1
ATOM 1882 N N . LEU A 1 249 ? -6.590 5.338 2.794 1.00 92.56 249 LEU A N 1
ATOM 1883 C CA . LEU A 1 249 ? -6.540 5.447 1.340 1.00 92.56 249 LEU A CA 1
ATOM 1884 C C . LEU A 1 249 ? -7.738 6.239 0.813 1.00 92.56 249 LEU A C 1
ATOM 1886 O O . LEU A 1 249 ? -8.885 5.991 1.172 1.00 92.56 249 LEU A O 1
ATOM 1890 N N . SER A 1 250 ? -7.482 7.175 -0.099 1.00 91.38 250 SER A N 1
ATOM 1891 C CA . SER A 1 250 ? -8.555 7.785 -0.893 1.00 91.38 250 SER A CA 1
ATOM 1892 C C . SER A 1 250 ? -9.053 6.808 -1.962 1.00 91.38 250 SER A C 1
ATOM 1894 O O . SER A 1 250 ? -8.275 5.973 -2.432 1.00 91.38 250 SER A O 1
ATOM 1896 N N . GLY A 1 251 ? -10.291 6.968 -2.441 1.00 90.94 251 GLY A N 1
ATOM 1897 C CA . GLY A 1 251 ? -10.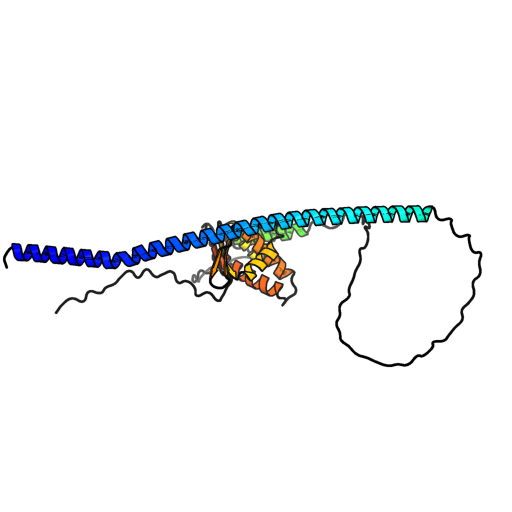798 6.194 -3.582 1.00 90.94 251 GLY A CA 1
ATOM 1898 C C . GLY A 1 251 ? -9.890 6.270 -4.819 1.00 90.94 251 GLY A C 1
ATOM 1899 O O . GLY A 1 251 ? -9.684 5.281 -5.516 1.00 90.94 251 GLY A O 1
ATOM 1900 N N . ARG A 1 252 ? -9.228 7.414 -5.045 1.00 92.19 252 ARG A N 1
ATOM 1901 C CA . ARG A 1 252 ? -8.251 7.584 -6.133 1.00 92.19 252 ARG A CA 1
ATOM 1902 C C . ARG A 1 252 ? -6.985 6.734 -5.938 1.00 92.19 252 ARG A C 1
ATOM 1904 O O . ARG A 1 252 ? -6.508 6.143 -6.904 1.00 92.19 252 ARG A O 1
ATOM 1911 N N . SER A 1 253 ? -6.445 6.665 -4.720 1.00 93.62 253 SER A N 1
ATOM 1912 C CA . SER A 1 253 ? -5.301 5.789 -4.411 1.00 93.62 253 SER A CA 1
ATOM 1913 C C . SER A 1 253 ? -5.698 4.313 -4.480 1.00 93.62 253 SER A C 1
ATOM 1915 O O . SER A 1 253 ? -4.908 3.492 -4.934 1.00 93.62 253 SER A O 1
ATOM 1917 N N . LEU A 1 254 ? -6.933 3.988 -4.090 1.00 93.69 254 LEU A N 1
ATOM 1918 C CA . LEU A 1 254 ? -7.492 2.642 -4.178 1.00 93.69 254 LEU A CA 1
ATOM 1919 C C . LEU A 1 254 ? -7.634 2.166 -5.633 1.00 93.69 254 LEU A C 1
ATOM 1921 O O . LEU A 1 254 ? -7.258 1.042 -5.944 1.00 93.69 254 LEU A O 1
ATOM 1925 N N . ILE A 1 255 ? -8.099 3.035 -6.538 1.00 94.75 255 ILE A N 1
ATOM 1926 C CA . ILE A 1 255 ? -8.111 2.771 -7.989 1.00 94.75 255 ILE A CA 1
ATOM 1927 C C . ILE A 1 255 ? -6.704 2.445 -8.491 1.00 94.75 255 ILE A C 1
ATOM 1929 O O . ILE A 1 255 ? -6.525 1.476 -9.220 1.00 94.75 255 ILE A O 1
ATOM 1933 N N . ALA A 1 256 ? -5.707 3.243 -8.102 1.00 95.19 256 ALA A N 1
ATOM 1934 C CA . ALA A 1 256 ? -4.333 3.037 -8.546 1.00 95.19 256 ALA A CA 1
ATOM 1935 C C . ALA A 1 256 ? -3.762 1.690 -8.069 1.00 95.19 256 ALA A C 1
ATOM 1937 O O . ALA A 1 256 ? -3.138 0.992 -8.862 1.00 95.19 256 ALA A O 1
ATOM 1938 N N . LEU A 1 257 ? -4.034 1.303 -6.818 1.00 95.50 257 LEU A N 1
ATOM 1939 C CA . LEU A 1 257 ? -3.669 -0.011 -6.277 1.00 95.50 257 LEU A CA 1
ATOM 1940 C C . LEU A 1 257 ? -4.341 -1.152 -7.045 1.00 95.50 257 LEU A C 1
ATOM 1942 O O . LEU A 1 257 ? -3.675 -2.106 -7.427 1.00 95.50 257 LEU A O 1
ATOM 1946 N N . LEU A 1 258 ? -5.647 -1.049 -7.305 1.00 96.00 258 LEU A N 1
ATOM 1947 C CA . LEU A 1 258 ? -6.388 -2.071 -8.047 1.00 96.00 258 LEU A CA 1
ATOM 1948 C C . LEU A 1 258 ? -5.854 -2.271 -9.465 1.00 96.00 258 LEU A C 1
ATOM 1950 O O . LEU A 1 258 ? -5.802 -3.410 -9.916 1.00 96.00 258 LEU A O 1
ATOM 1954 N N . ILE A 1 259 ? -5.485 -1.188 -10.155 1.00 95.50 259 ILE A N 1
ATOM 1955 C CA . ILE A 1 259 ? -4.875 -1.253 -11.489 1.00 95.50 259 ILE A CA 1
ATOM 1956 C C . ILE A 1 259 ? -3.498 -1.911 -11.392 1.00 95.50 259 ILE A C 1
ATOM 1958 O O . ILE A 1 259 ? -3.259 -2.900 -12.066 1.00 95.50 259 ILE A O 1
ATOM 1962 N N . ALA A 1 260 ? -2.630 -1.441 -10.488 1.00 95.62 260 ALA A N 1
ATOM 1963 C CA . ALA A 1 260 ? -1.289 -2.006 -10.334 1.00 95.62 260 ALA A CA 1
ATOM 1964 C C . ALA A 1 260 ? -1.319 -3.509 -10.011 1.00 95.62 260 ALA A C 1
ATOM 1966 O O . ALA A 1 260 ? -0.566 -4.280 -10.596 1.00 95.62 260 ALA A O 1
ATOM 1967 N N . LEU A 1 261 ? -2.212 -3.937 -9.116 1.00 96.00 261 LEU A N 1
ATOM 1968 C CA . LEU A 1 261 ? -2.399 -5.348 -8.777 1.00 96.00 261 LEU A CA 1
ATOM 1969 C C . LEU A 1 261 ? -2.973 -6.159 -9.947 1.00 96.00 261 LEU A C 1
ATOM 1971 O O . LEU A 1 261 ? -2.577 -7.306 -10.142 1.00 96.00 261 LEU A O 1
ATOM 1975 N N . TRP A 1 262 ? -3.901 -5.577 -10.716 1.00 95.62 262 TRP A N 1
ATOM 1976 C CA . TRP A 1 262 ? -4.476 -6.214 -11.900 1.00 95.62 262 TRP A CA 1
ATOM 1977 C C . TRP A 1 262 ? -3.453 -6.407 -13.018 1.00 95.62 262 TRP A C 1
ATOM 1979 O O . TRP A 1 262 ? -3.441 -7.463 -13.641 1.00 95.62 262 TRP A O 1
ATOM 1989 N N . ASP A 1 263 ? -2.610 -5.409 -13.257 1.00 94.50 263 ASP A N 1
ATOM 1990 C CA . ASP A 1 263 ? -1.568 -5.480 -14.275 1.00 94.50 263 ASP A CA 1
ATOM 1991 C C . ASP A 1 263 ? -0.484 -6.470 -13.825 1.00 94.50 263 ASP A C 1
ATOM 1993 O O . ASP A 1 263 ? -0.137 -7.387 -14.557 1.00 94.50 263 ASP A O 1
ATOM 1997 N N . THR A 1 264 ? -0.041 -6.388 -12.563 1.00 93.88 264 THR A N 1
ATOM 1998 C CA . THR A 1 264 ? 1.007 -7.277 -12.026 1.00 93.88 264 THR A CA 1
ATOM 1999 C C . THR A 1 264 ? 0.598 -8.745 -12.084 1.00 93.88 264 THR A C 1
ATOM 2001 O O . THR A 1 264 ? 1.399 -9.584 -12.467 1.00 93.88 264 THR A O 1
ATOM 2004 N N . ARG A 1 265 ? -0.643 -9.093 -11.732 1.00 93.19 265 ARG A N 1
ATOM 2005 C CA . ARG A 1 265 ? -1.098 -10.494 -11.802 1.00 93.19 265 ARG A CA 1
ATOM 2006 C C . ARG A 1 265 ? -1.249 -11.019 -13.241 1.00 93.19 265 ARG A C 1
ATOM 2008 O O . ARG A 1 265 ? -1.313 -12.232 -13.406 1.00 93.19 265 ARG A O 1
ATOM 2015 N N . ASP A 1 266 ? -1.395 -10.133 -14.230 1.00 91.56 266 ASP A N 1
ATOM 2016 C CA . ASP A 1 266 ? -1.521 -10.487 -15.652 1.00 91.56 266 ASP A CA 1
ATOM 2017 C C . ASP A 1 266 ? -0.140 -10.585 -16.321 1.00 91.56 266 ASP 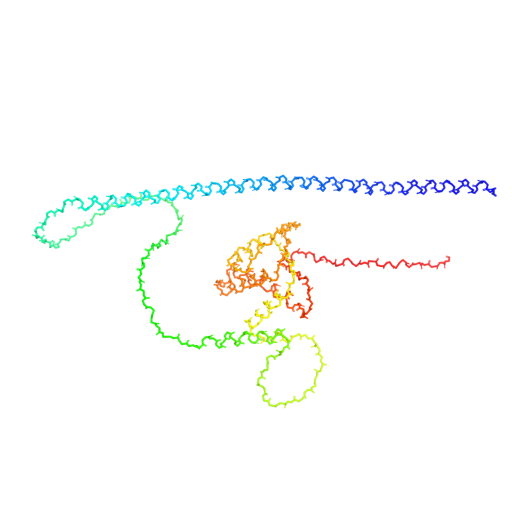A C 1
ATOM 2019 O O . ASP A 1 266 ? 0.112 -11.488 -17.114 1.00 91.56 266 ASP A O 1
ATOM 2023 N N . GLU A 1 267 ? 0.776 -9.686 -15.951 1.00 92.44 267 GLU A N 1
ATOM 2024 C CA . GLU A 1 267 ? 2.132 -9.596 -16.498 1.00 92.44 267 GLU A CA 1
ATOM 2025 C C . GLU A 1 267 ? 3.138 -10.529 -15.807 1.00 92.44 267 GLU A C 1
ATOM 2027 O O . GLU A 1 267 ? 4.077 -11.002 -16.451 1.00 92.44 267 GLU A O 1
ATOM 2032 N N . ALA A 1 268 ? 2.983 -10.785 -14.503 1.00 87.88 268 ALA A N 1
ATOM 2033 C CA . ALA A 1 268 ? 3.913 -11.620 -13.752 1.00 87.88 268 ALA A CA 1
ATOM 2034 C C . ALA A 1 268 ? 3.816 -13.091 -14.168 1.00 87.88 268 ALA A C 1
ATOM 2036 O O . ALA A 1 268 ? 2.738 -13.636 -14.413 1.00 87.88 268 ALA A O 1
ATOM 2037 N N . GLU A 1 269 ? 4.965 -13.767 -14.176 1.00 89.94 269 GLU A N 1
ATOM 2038 C CA . GLU A 1 269 ? 5.019 -15.198 -14.449 1.00 89.94 269 GLU A CA 1
ATOM 2039 C C . GLU A 1 269 ? 4.236 -15.982 -13.383 1.00 89.94 269 GLU A C 1
ATOM 2041 O O . GLU A 1 269 ? 4.312 -15.713 -12.178 1.00 89.94 269 GLU A O 1
ATOM 2046 N N . PHE A 1 270 ? 3.461 -16.964 -13.837 1.00 87.44 270 PHE A N 1
ATOM 2047 C CA . PHE A 1 270 ? 2.629 -17.794 -12.975 1.00 87.44 270 PHE A CA 1
ATOM 2048 C C . PHE A 1 270 ? 3.470 -18.502 -11.896 1.00 87.44 270 PHE A C 1
ATOM 2050 O O . PHE A 1 270 ? 4.555 -19.002 -12.176 1.00 87.44 270 PHE A O 1
ATOM 2057 N N . LEU A 1 271 ? 2.950 -18.573 -10.663 1.00 84.00 271 LEU A N 1
ATOM 2058 C CA . LEU A 1 271 ? 3.622 -19.138 -9.473 1.00 84.00 271 LEU A CA 1
ATOM 2059 C C . LEU A 1 271 ? 4.871 -18.385 -8.985 1.00 84.00 271 LEU A C 1
ATOM 2061 O O . LEU A 1 271 ? 5.588 -18.891 -8.120 1.00 84.00 271 LEU A O 1
ATOM 2065 N N . THR A 1 272 ? 5.111 -17.164 -9.459 1.00 91.56 272 THR A N 1
ATOM 2066 C CA . THR A 1 272 ? 6.086 -16.270 -8.823 1.00 91.56 272 THR A CA 1
ATOM 2067 C C . THR A 1 272 ? 5.517 -15.615 -7.564 1.00 91.56 272 THR A C 1
ATOM 2069 O O . THR A 1 272 ? 4.301 -15.555 -7.358 1.00 91.56 272 THR A O 1
ATOM 2072 N N . ALA A 1 273 ? 6.409 -15.100 -6.712 1.00 88.19 273 ALA A N 1
ATOM 2073 C CA . ALA A 1 273 ? 6.019 -14.358 -5.515 1.00 88.19 273 ALA A CA 1
ATOM 2074 C C . ALA A 1 273 ? 5.167 -13.126 -5.865 1.00 88.19 273 ALA A C 1
ATOM 2076 O O . ALA A 1 273 ? 4.142 -12.899 -5.224 1.00 88.19 273 ALA A O 1
ATOM 2077 N N . ASP A 1 274 ? 5.539 -12.386 -6.914 1.00 89.56 274 ASP A N 1
ATOM 2078 C CA . ASP A 1 274 ? 4.801 -11.203 -7.361 1.00 89.56 274 ASP A CA 1
ATOM 2079 C C . ASP A 1 274 ? 3.399 -11.557 -7.850 1.00 89.56 274 ASP A C 1
ATOM 2081 O O . ASP A 1 274 ? 2.435 -10.910 -7.444 1.00 89.56 274 ASP A O 1
ATOM 2085 N N . TRP A 1 275 ? 3.263 -12.626 -8.644 1.00 94.62 275 TRP A N 1
ATOM 2086 C CA . TRP A 1 275 ? 1.954 -13.121 -9.064 1.00 94.62 275 TRP A CA 1
ATOM 2087 C C . TRP A 1 275 ? 1.086 -13.506 -7.857 1.00 94.62 275 TRP A C 1
ATOM 2089 O O . TRP A 1 275 ? -0.061 -13.069 -7.753 1.00 94.62 275 TRP A O 1
ATOM 2099 N N . ALA A 1 276 ? 1.630 -14.285 -6.916 1.00 92.19 276 ALA A N 1
ATOM 2100 C CA . ALA A 1 276 ? 0.877 -14.785 -5.767 1.00 92.19 276 ALA A CA 1
ATOM 2101 C C . ALA A 1 276 ? 0.426 -13.656 -4.825 1.00 92.19 276 ALA A C 1
ATOM 2103 O O . ALA A 1 276 ? -0.731 -13.634 -4.389 1.00 92.19 276 ALA A O 1
ATOM 2104 N N . LEU A 1 277 ? 1.317 -12.705 -4.527 1.00 92.62 277 LEU A N 1
ATOM 2105 C CA . LEU A 1 277 ? 1.011 -11.545 -3.691 1.00 92.62 277 LEU A CA 1
ATOM 2106 C C . LEU A 1 277 ? -0.000 -10.619 -4.373 1.00 92.62 277 LEU A C 1
ATOM 2108 O O . LEU A 1 277 ? -0.970 -10.209 -3.731 1.00 92.62 277 LEU A O 1
ATOM 2112 N N . ALA A 1 278 ? 0.176 -10.335 -5.668 1.00 94.50 278 ALA A N 1
ATOM 2113 C CA . ALA A 1 278 ? -0.728 -9.471 -6.417 1.00 94.50 278 ALA A CA 1
ATOM 2114 C C . ALA A 1 278 ? -2.129 -10.080 -6.550 1.00 94.50 278 ALA A C 1
ATOM 2116 O O . ALA A 1 278 ? -3.117 -9.393 -6.289 1.00 94.50 278 ALA A O 1
ATOM 2117 N N . ALA A 1 279 ? -2.224 -11.369 -6.895 1.00 93.38 279 ALA A N 1
ATOM 2118 C CA . ALA A 1 279 ? -3.495 -12.079 -7.009 1.00 93.38 279 ALA A CA 1
ATOM 2119 C C . ALA A 1 279 ? -4.234 -12.125 -5.664 1.00 93.38 279 ALA A C 1
ATOM 2121 O O . ALA A 1 279 ? -5.389 -11.711 -5.579 1.00 93.38 279 ALA A O 1
ATOM 2122 N N . THR A 1 280 ? -3.544 -12.529 -4.591 1.00 93.94 280 THR A N 1
ATOM 2123 C CA . THR A 1 280 ? -4.149 -12.635 -3.253 1.00 93.94 280 THR A CA 1
ATOM 2124 C C . THR A 1 280 ? -4.618 -11.277 -2.740 1.00 93.94 280 THR A C 1
ATOM 2126 O O . THR A 1 280 ? -5.741 -11.154 -2.247 1.00 93.94 280 THR A O 1
ATOM 2129 N N . ALA A 1 281 ? -3.786 -10.239 -2.870 1.00 94.50 281 ALA A N 1
ATOM 2130 C CA . ALA A 1 281 ? -4.178 -8.893 -2.479 1.00 94.50 281 ALA A CA 1
ATOM 2131 C C . ALA A 1 281 ? -5.381 -8.431 -3.309 1.00 94.50 281 ALA A C 1
ATOM 2133 O O . ALA A 1 281 ? -6.394 -8.038 -2.731 1.00 94.50 281 ALA A O 1
ATOM 2134 N N . TYR A 1 282 ? -5.313 -8.535 -4.641 1.00 96.00 282 TYR A N 1
ATOM 2135 C CA . TYR A 1 282 ? -6.404 -8.141 -5.531 1.00 96.00 282 TYR A CA 1
ATOM 2136 C C . TYR A 1 282 ? -7.730 -8.801 -5.146 1.00 96.00 282 TYR A C 1
ATOM 2138 O O . TYR A 1 282 ? -8.740 -8.107 -5.036 1.00 96.00 282 TYR A O 1
ATOM 2146 N N . ASP A 1 283 ? -7.729 -10.110 -4.896 1.00 94.19 283 ASP A N 1
ATOM 2147 C CA . ASP A 1 283 ? -8.938 -10.858 -4.555 1.00 94.19 283 ASP A CA 1
ATOM 2148 C C . ASP A 1 283 ? -9.541 -10.404 -3.219 1.00 94.19 283 ASP A C 1
ATOM 2150 O O . ASP A 1 283 ? -10.762 -10.311 -3.089 1.00 94.19 283 ASP A O 1
ATOM 2154 N N . ARG A 1 284 ? -8.712 -10.018 -2.243 1.00 93.56 284 ARG A N 1
ATOM 2155 C CA . ARG A 1 284 ? -9.184 -9.437 -0.975 1.00 93.56 284 ARG A CA 1
ATOM 2156 C C . ARG A 1 284 ? -9.777 -8.044 -1.156 1.00 93.56 284 ARG A C 1
ATOM 2158 O O . ARG A 1 284 ? -10.853 -7.767 -0.630 1.00 93.56 284 ARG A O 1
ATOM 2165 N N . PHE A 1 285 ? -9.125 -7.181 -1.935 1.00 94.00 285 PHE A N 1
ATOM 2166 C CA . PHE A 1 285 ? -9.685 -5.874 -2.295 1.00 94.00 285 PHE A CA 1
ATOM 2167 C C . PHE A 1 285 ? -11.020 -6.024 -3.037 1.00 94.00 285 PHE A C 1
ATOM 2169 O O . PHE A 1 285 ? -11.974 -5.292 -2.769 1.00 94.00 285 PHE A O 1
ATOM 2176 N N . ALA A 1 286 ? -11.084 -6.979 -3.964 1.00 92.88 286 ALA A N 1
ATOM 2177 C CA . ALA A 1 286 ? -12.273 -7.311 -4.725 1.00 92.88 286 ALA A CA 1
ATOM 2178 C C . ALA A 1 286 ? -13.416 -7.773 -3.820 1.00 92.88 286 ALA A C 1
ATOM 2180 O O . ALA A 1 286 ? -14.507 -7.221 -3.929 1.00 92.88 286 ALA A O 1
ATOM 2181 N N . ALA A 1 287 ? -13.162 -8.717 -2.911 1.00 90.94 287 ALA A N 1
ATOM 2182 C CA . ALA A 1 287 ? -14.165 -9.236 -1.988 1.00 90.94 287 ALA A CA 1
ATOM 2183 C C . ALA A 1 287 ? -14.798 -8.117 -1.149 1.00 90.94 287 ALA A C 1
ATOM 2185 O O . ALA A 1 287 ? -16.022 -7.996 -1.113 1.00 90.94 287 ALA A O 1
ATOM 2186 N N . GLU A 1 288 ? -13.980 -7.244 -0.555 1.00 91.69 288 GLU A N 1
ATOM 2187 C CA . GLU A 1 288 ? -14.475 -6.129 0.260 1.00 91.69 288 GLU A CA 1
ATOM 2188 C C . GLU A 1 288 ? -15.274 -5.121 -0.570 1.00 91.69 288 GLU A C 1
ATOM 2190 O O . GLU A 1 288 ? -16.381 -4.733 -0.193 1.00 91.69 288 GLU A O 1
ATOM 2195 N N . LEU A 1 289 ? -14.781 -4.740 -1.751 1.00 90.38 289 LEU A N 1
ATOM 2196 C CA . LEU A 1 289 ? -15.516 -3.848 -2.653 1.00 90.38 289 LEU A CA 1
ATOM 2197 C C . LEU A 1 289 ? -16.798 -4.485 -3.194 1.00 90.38 289 LEU A C 1
ATOM 2199 O O . LEU A 1 289 ? -17.769 -3.782 -3.485 1.00 90.38 289 LEU A O 1
ATOM 2203 N N . ASP A 1 290 ? -16.845 -5.806 -3.318 1.00 89.25 290 ASP A N 1
ATOM 2204 C CA . ASP A 1 290 ? -18.031 -6.506 -3.780 1.00 89.25 290 ASP A CA 1
ATOM 2205 C C . ASP A 1 290 ? -19.184 -6.431 -2.766 1.00 89.25 290 ASP A C 1
ATOM 2207 O O . ASP A 1 290 ? -20.341 -6.362 -3.192 1.00 89.25 290 ASP A O 1
ATOM 2211 N N . THR A 1 291 ? -18.884 -6.238 -1.474 1.00 85.88 291 THR A N 1
ATOM 2212 C CA . THR A 1 291 ? -19.883 -5.957 -0.422 1.00 85.88 291 THR A CA 1
ATOM 2213 C C . THR A 1 291 ? -20.427 -4.522 -0.431 1.00 85.88 291 THR A C 1
ATOM 2215 O O . THR A 1 291 ? -21.526 -4.265 0.071 1.00 85.88 291 THR A O 1
ATOM 2218 N N . VAL A 1 292 ? -19.701 -3.568 -1.025 1.00 81.31 292 VAL A N 1
ATOM 2219 C CA . VAL A 1 292 ? -20.097 -2.154 -1.040 1.00 81.31 292 VAL A CA 1
ATOM 2220 C C . VAL A 1 292 ? -21.286 -1.947 -1.981 1.00 81.31 292 VAL A C 1
ATOM 2222 O O . VAL A 1 292 ? -21.196 -2.148 -3.197 1.00 81.31 292 VAL A O 1
ATOM 2225 N N . SER A 1 293 ? -22.410 -1.514 -1.407 1.00 72.31 293 SER A N 1
ATOM 2226 C CA . SER A 1 293 ? -23.634 -1.178 -2.142 1.00 72.31 293 SER A CA 1
ATOM 2227 C C . SER A 1 293 ? -23.565 0.217 -2.777 1.00 72.31 293 SER A C 1
ATOM 2229 O O . SER A 1 293 ? -22.888 1.117 -2.285 1.00 72.31 293 SER A O 1
ATOM 2231 N N . GLN A 1 294 ? -24.283 0.411 -3.887 1.00 65.19 294 GLN A N 1
ATOM 2232 C CA . GLN A 1 294 ? -24.332 1.692 -4.600 1.00 65.19 294 GLN A CA 1
ATOM 2233 C C . GLN A 1 294 ? -25.045 2.767 -3.763 1.00 65.19 294 GLN A C 1
ATOM 2235 O O . GLN A 1 294 ? -26.165 2.556 -3.306 1.00 65.19 294 GLN A O 1
ATOM 2240 N N . GLY A 1 295 ? -24.433 3.948 -3.638 1.00 55.62 295 GLY A N 1
ATOM 2241 C CA . GLY A 1 295 ? -25.098 5.154 -3.124 1.00 55.62 295 GLY A CA 1
ATOM 2242 C C . GLY A 1 295 ? -24.836 5.501 -1.658 1.00 55.62 295 GLY A C 1
ATOM 2243 O O . GLY A 1 295 ? -25.197 6.600 -1.240 1.00 55.62 295 GLY A O 1
ATOM 2244 N N . THR A 1 296 ? -24.156 4.649 -0.894 1.00 55.38 296 THR A N 1
ATOM 2245 C CA . THR A 1 296 ? -23.706 4.987 0.460 1.00 55.38 296 THR A CA 1
ATOM 2246 C C . THR A 1 296 ? -22.207 5.277 0.473 1.00 55.38 296 THR A C 1
ATOM 2248 O O . THR A 1 296 ? -21.390 4.427 0.127 1.00 55.38 296 THR A O 1
ATOM 2251 N N . GLN A 1 297 ? -21.830 6.490 0.889 1.00 54.84 297 GLN A N 1
ATOM 2252 C CA . GLN A 1 297 ? -20.435 6.826 1.180 1.00 54.84 297 GLN A CA 1
ATOM 2253 C C . GLN A 1 297 ? -20.007 6.094 2.456 1.00 54.84 297 GLN A C 1
ATOM 2255 O O . GLN A 1 297 ? -20.154 6.615 3.559 1.00 54.84 297 GLN A O 1
ATOM 2260 N N . HIS A 1 298 ? -19.528 4.862 2.315 1.00 64.94 298 HIS A N 1
ATOM 2261 C CA . HIS A 1 298 ? -18.973 4.106 3.428 1.00 64.94 298 HIS A CA 1
ATOM 2262 C C . HIS A 1 298 ? -17.454 4.221 3.455 1.00 64.94 298 HIS A C 1
ATOM 2264 O O . HIS A 1 298 ? -16.787 4.162 2.419 1.00 64.94 298 HIS A O 1
ATOM 2270 N N . THR A 1 299 ? -16.923 4.343 4.669 1.00 78.75 299 THR A N 1
ATOM 2271 C CA . THR A 1 299 ? -15.544 3.959 4.941 1.00 78.75 299 THR A CA 1
ATOM 2272 C C . THR A 1 299 ? -15.439 2.453 4.730 1.00 78.75 299 THR A C 1
ATOM 2274 O O . THR A 1 299 ? -16.120 1.696 5.420 1.00 78.75 299 THR A O 1
ATOM 2277 N N . VAL A 1 300 ? -14.632 2.015 3.766 1.00 87.12 300 VAL A N 1
ATOM 2278 C CA . VAL A 1 300 ? -14.419 0.584 3.492 1.00 87.12 300 VAL A CA 1
ATOM 2279 C C . VAL A 1 300 ? -13.196 0.129 4.269 1.00 87.12 300 VAL A C 1
ATOM 2281 O O . VAL A 1 300 ? -12.143 0.744 4.139 1.00 87.12 300 VAL A O 1
ATOM 2284 N N . ARG A 1 301 ? -13.302 -0.930 5.070 1.00 90.25 301 ARG A N 1
ATOM 2285 C CA . ARG A 1 301 ? -12.141 -1.508 5.753 1.00 90.25 301 ARG A CA 1
ATOM 2286 C C . ARG A 1 301 ? -11.688 -2.753 5.010 1.00 90.25 301 ARG A C 1
ATOM 2288 O O . ARG A 1 301 ? -12.486 -3.646 4.786 1.00 90.25 301 ARG A O 1
ATOM 2295 N N . ILE A 1 302 ? -10.411 -2.801 4.655 1.00 90.62 302 ILE A N 1
ATOM 2296 C CA . ILE A 1 302 ? -9.796 -3.903 3.921 1.00 90.62 302 ILE A CA 1
ATOM 2297 C C . ILE A 1 302 ? -8.690 -4.475 4.795 1.00 90.62 302 ILE A C 1
ATOM 2299 O O . ILE A 1 302 ? -7.769 -3.758 5.191 1.00 90.62 302 ILE A O 1
ATOM 2303 N N . THR A 1 303 ? -8.785 -5.760 5.122 1.00 90.62 303 THR A N 1
ATOM 2304 C CA . THR A 1 303 ? -7.799 -6.457 5.952 1.00 90.62 303 THR A CA 1
ATOM 2305 C C . THR A 1 303 ? -7.116 -7.541 5.130 1.00 90.62 303 THR A C 1
ATOM 2307 O O . THR A 1 303 ? -7.773 -8.440 4.615 1.00 90.62 303 THR A O 1
ATOM 2310 N N . LEU A 1 304 ? -5.792 -7.432 4.992 1.00 88.69 304 LEU A N 1
ATOM 2311 C CA . LEU A 1 304 ? -4.964 -8.388 4.240 1.00 88.69 304 LEU A CA 1
ATOM 2312 C C . LEU A 1 304 ? -4.204 -9.367 5.147 1.00 88.69 304 LEU A C 1
ATOM 2314 O O . LEU A 1 304 ? -3.379 -10.131 4.661 1.00 88.69 304 LEU A O 1
ATOM 2318 N N . ASP A 1 305 ? -4.451 -9.320 6.454 1.00 80.38 305 ASP A N 1
ATOM 2319 C CA . ASP A 1 305 ? -3.831 -10.202 7.440 1.00 80.38 305 ASP A CA 1
ATOM 2320 C C . ASP A 1 305 ? -4.875 -11.162 8.026 1.00 80.38 305 ASP A C 1
ATOM 2322 O O . ASP A 1 305 ? -5.794 -10.739 8.730 1.00 80.38 305 ASP A O 1
ATOM 2326 N N . ASP A 1 306 ? -4.716 -12.456 7.743 1.00 66.50 306 ASP A N 1
ATOM 2327 C CA . ASP A 1 306 ? -5.587 -13.528 8.239 1.00 66.50 306 ASP A CA 1
ATOM 2328 C C . ASP A 1 306 ? -5.319 -13.894 9.715 1.00 66.50 306 ASP A C 1
ATOM 2330 O O . ASP A 1 306 ? -6.053 -14.689 10.300 1.00 66.50 306 ASP A O 1
ATOM 2334 N N . GLY A 1 307 ? -4.281 -13.320 10.338 1.00 50.94 307 GLY A N 1
ATOM 2335 C CA . GLY A 1 307 ? -3.881 -13.597 11.721 1.00 50.94 307 GLY A CA 1
ATOM 2336 C C . GLY A 1 307 ? -4.544 -12.722 12.793 1.00 50.94 307 GLY A C 1
ATOM 2337 O O . GLY A 1 307 ? -4.260 -12.889 13.981 1.00 50.94 307 GLY A O 1
ATOM 2338 N N . ALA A 1 308 ? -5.406 -11.768 12.429 1.00 47.47 308 ALA A N 1
ATOM 2339 C CA . ALA A 1 308 ? -6.072 -10.907 13.405 1.00 47.47 308 ALA A CA 1
ATOM 2340 C C . ALA A 1 308 ? -7.309 -11.594 14.018 1.00 47.47 308 ALA A C 1
ATOM 2342 O O . ALA A 1 308 ? -8.211 -11.982 13.272 1.00 47.47 308 ALA A O 1
ATOM 2343 N N . PRO A 1 309 ? -7.447 -11.682 15.359 1.00 46.41 309 PRO A N 1
ATOM 2344 C CA . PRO A 1 309 ? -8.759 -11.929 15.936 1.00 46.41 309 PRO A CA 1
ATOM 2345 C C . PRO A 1 309 ? -9.673 -10.784 15.497 1.00 46.41 309 PRO A C 1
ATOM 2347 O O . PRO A 1 309 ? -9.365 -9.611 15.727 1.00 46.41 309 PRO A O 1
ATOM 2350 N N . VAL A 1 310 ? -10.780 -11.124 14.834 1.00 47.66 310 VAL A N 1
ATOM 2351 C CA . VAL A 1 310 ? -11.847 -10.172 14.522 1.00 47.66 310 VAL A CA 1
ATOM 2352 C C . VAL A 1 310 ? -12.223 -9.511 15.842 1.00 47.66 310 VAL A C 1
ATOM 2354 O O . VAL A 1 310 ? -12.711 -10.186 16.749 1.00 47.66 310 VAL A O 1
ATOM 2357 N N . ALA A 1 311 ? -11.951 -8.212 15.977 1.00 42.84 311 ALA A N 1
ATOM 2358 C CA . ALA A 1 311 ? -12.473 -7.438 17.087 1.00 42.84 311 ALA A CA 1
ATOM 2359 C C . ALA A 1 311 ? -13.994 -7.498 16.960 1.00 42.84 311 ALA A C 1
ATOM 2361 O O . ALA A 1 311 ? -14.585 -6.823 16.115 1.00 42.84 311 ALA A O 1
ATOM 2362 N N . GLN A 1 312 ? -14.609 -8.393 17.734 1.00 33.81 312 GLN A N 1
ATOM 2363 C CA . GLN A 1 312 ? -16.050 -8.433 17.876 1.00 33.81 312 GLN A CA 1
ATOM 2364 C C . GLN A 1 312 ? -16.474 -7.026 18.306 1.00 33.81 312 GLN A C 1
ATOM 2366 O O . GLN A 1 312 ? -15.818 -6.450 19.181 1.00 33.81 312 GLN A O 1
ATOM 2371 N N . PRO A 1 313 ? -17.509 -6.433 17.689 1.00 41.25 313 PRO A N 1
ATOM 2372 C CA . PRO A 1 313 ? -18.104 -5.243 18.268 1.00 41.25 313 PRO A CA 1
ATOM 2373 C C . PRO A 1 313 ? -18.484 -5.621 19.697 1.00 41.25 313 PRO A C 1
ATOM 2375 O O . PRO A 1 313 ? -19.184 -6.619 19.881 1.00 41.25 313 PRO A O 1
ATOM 2378 N N . GLU A 1 314 ? -17.955 -4.894 20.686 1.00 38.09 314 GLU A N 1
ATOM 2379 C CA . GLU A 1 314 ? -18.355 -5.051 22.080 1.00 38.09 314 GLU A CA 1
ATOM 2380 C C . GLU A 1 314 ? -19.881 -5.050 22.104 1.00 38.09 314 GLU A C 1
ATOM 2382 O O . GLU A 1 314 ? -20.534 -4.038 21.830 1.00 38.09 314 GLU A O 1
ATOM 2387 N N . LEU A 1 315 ? -20.444 -6.234 22.351 1.00 38.59 315 LEU A N 1
ATOM 2388 C CA . LEU A 1 315 ? -21.817 -6.369 22.768 1.00 38.59 315 LEU A CA 1
ATOM 2389 C C . LEU A 1 315 ? -21.905 -5.510 24.016 1.00 38.59 315 LEU A C 1
ATOM 2391 O O . LEU A 1 315 ? -21.337 -5.842 25.054 1.00 38.59 315 LEU A O 1
ATOM 2395 N N . VAL A 1 316 ? -22.569 -4.368 23.871 1.00 43.28 316 VAL A N 1
ATOM 2396 C CA . VAL A 1 316 ? -23.097 -3.615 24.993 1.00 43.28 316 VAL A CA 1
ATOM 2397 C C . VAL A 1 316 ? -23.935 -4.621 25.771 1.00 43.28 316 VAL A C 1
ATOM 2399 O O . VAL A 1 316 ? -25.048 -4.951 25.361 1.00 43.28 316 VAL A O 1
ATOM 2402 N N . GLU A 1 317 ? -23.370 -5.167 26.848 1.00 39.28 317 GLU A N 1
ATOM 2403 C CA . GLU A 1 317 ? -24.114 -5.914 27.849 1.00 39.28 317 GLU A CA 1
ATOM 2404 C C . GLU A 1 317 ? -25.076 -4.921 28.502 1.00 39.28 317 GLU A C 1
ATOM 2406 O O . GLU A 1 317 ? -24.804 -4.289 29.520 1.00 39.28 317 GLU A O 1
ATOM 2411 N N . THR A 1 318 ? -26.223 -4.724 27.856 1.00 42.31 318 THR A N 1
ATOM 2412 C CA . THR A 1 318 ? -27.402 -4.172 28.500 1.00 42.31 318 THR A CA 1
ATOM 2413 C C . THR A 1 318 ? -27.809 -5.163 29.575 1.00 42.31 318 THR A C 1
ATOM 2415 O O . THR A 1 318 ? -28.198 -6.292 29.269 1.00 42.31 318 THR A O 1
ATOM 2418 N N . GLY A 1 319 ? -27.667 -4.733 30.825 1.00 47.16 319 GLY A N 1
ATOM 2419 C CA . GLY A 1 319 ? -27.954 -5.528 32.003 1.00 47.16 319 GLY A CA 1
ATOM 2420 C C . GLY A 1 319 ? -29.327 -6.197 31.972 1.00 47.16 319 GLY A C 1
ATOM 2421 O O . GLY A 1 319 ? -30.339 -5.606 31.598 1.00 47.16 319 GLY A O 1
ATOM 2422 N N . ALA A 1 320 ? -29.341 -7.431 32.456 1.00 41.84 320 ALA A N 1
ATOM 2423 C CA . ALA A 1 320 ? -30.519 -8.069 33.010 1.00 41.84 320 ALA A CA 1
ATOM 2424 C C . ALA A 1 320 ? -30.108 -8.676 34.355 1.00 41.84 320 ALA A C 1
ATOM 2426 O O . ALA A 1 320 ? -29.925 -9.883 34.491 1.00 41.84 320 ALA A O 1
ATOM 2427 N N . GLU A 1 321 ? -29.918 -7.808 35.351 1.00 43.12 321 GLU A N 1
ATOM 2428 C CA . GLU A 1 321 ? -29.900 -8.226 36.748 1.00 43.12 321 GLU A CA 1
ATOM 2429 C C . GLU A 1 321 ? -31.328 -8.677 37.091 1.00 43.12 321 GLU A C 1
ATOM 2431 O O . GLU A 1 321 ? -32.234 -7.879 37.343 1.00 43.12 321 GLU A O 1
ATOM 2436 N N . ALA A 1 322 ? -31.562 -9.983 36.978 1.00 45.78 322 ALA A N 1
ATOM 2437 C CA . ALA A 1 322 ? -32.795 -10.613 37.403 1.00 45.78 322 ALA A CA 1
ATOM 2438 C C . ALA A 1 322 ? -32.862 -10.560 38.934 1.00 45.78 322 ALA A C 1
ATOM 2440 O O . ALA A 1 322 ? -32.335 -11.424 39.636 1.00 45.78 322 ALA A O 1
ATOM 2441 N N . GLY A 1 323 ? -33.536 -9.529 39.445 1.00 44.94 323 GLY A N 1
ATOM 2442 C CA . GLY A 1 323 ? -34.039 -9.513 40.808 1.00 44.94 323 GLY A CA 1
ATOM 2443 C C . GLY A 1 323 ? -34.892 -10.757 41.045 1.00 44.94 323 GLY A C 1
ATOM 2444 O O . GLY A 1 323 ? -35.926 -10.949 40.408 1.00 44.94 323 GLY A O 1
ATOM 2445 N N . THR A 1 324 ? -34.443 -11.609 41.961 1.00 47.88 324 THR A N 1
ATOM 2446 C CA . THR A 1 324 ? -35.268 -12.679 42.522 1.00 47.88 324 THR A CA 1
ATOM 2447 C C . THR A 1 324 ? -36.027 -12.093 43.713 1.00 47.88 324 THR A C 1
ATOM 2449 O O . THR A 1 324 ? -35.377 -11.640 44.656 1.00 47.88 324 THR A O 1
ATOM 2452 N N . PRO A 1 325 ? -37.372 -12.061 43.704 1.00 58.81 325 PRO A N 1
ATOM 2453 C CA . PRO A 1 325 ? -38.138 -11.672 44.871 1.00 58.81 325 PRO A CA 1
ATOM 2454 C C . PRO A 1 325 ? -38.378 -12.883 45.786 1.00 58.81 325 PRO A C 1
ATOM 2456 O O . PRO A 1 325 ? -38.898 -13.909 45.358 1.00 58.81 325 PRO A O 1
ATOM 2459 N N . ASP A 1 326 ? -38.009 -12.687 47.049 1.00 51.31 326 ASP A N 1
ATOM 2460 C CA . ASP A 1 326 ? -38.808 -12.956 48.252 1.00 51.31 326 ASP A CA 1
ATOM 2461 C C . ASP A 1 326 ? -39.238 -14.405 48.584 1.00 51.31 326 ASP A C 1
ATOM 2463 O O . ASP A 1 326 ? -40.173 -14.956 47.994 1.00 51.31 326 ASP A O 1
ATOM 2467 N N . LYS A 1 327 ? -38.618 -14.973 49.632 1.00 45.00 327 LYS A N 1
ATOM 2468 C CA . LYS A 1 327 ? -39.292 -15.416 50.873 1.00 45.00 327 LYS A CA 1
ATOM 2469 C C . LYS A 1 327 ? -38.315 -15.883 51.951 1.00 45.00 327 LYS A C 1
ATOM 2471 O O . LYS A 1 327 ? -37.344 -16.587 51.601 1.00 45.00 327 LYS A O 1
#

Secondary structure (DSSP, 8-state):
--HHHHHHHHHHHHHHHHHHHHHHHHHHHHHHHHHHHHHHHHHHHHHHHHHHHHHHHHHHHHHHHHHHHHHHHHHHHHHHHHHHHHHHHHHSPPPP-------------PPP------------------PPP-----------S-HHHHHHHHHHHHHHHHTT--------S------------TTTTS-HHHHHHHHHHHHHT-S-EEEEEEHHHHHHHHHHHTTSTT----S-EEEETTTEEEEEE-HHHHHHHHHHHHHHHHHSPTTSHHHHHHHHHHHHHHHHHHHPPTT--PPEEEE--TTS--------------PPP--

Foldseek 3Di:
DDPVVVVVVVVVVVVVVVVVVCVVVVVVVVVVVVVVVVVVVVVVVVVVVVVVVVVVVVVVVVVVVVVVVVVVVVVVVVVVVVVVVVVVVVVDDDDDDDDDDDDDDDDDDDDDDDDDDDDDDDDDDDDDDDDDDDDDDDDPPDDDPDPVVVVVVLLVLLVCVLVVNHPPPPDDDDDDDDDDDDDDDPPPPDDPSSLLSSLLVLLLLAAKEKEKEAPVLVVVLCVLLVPPPQADAAPDWDDDPDRMTIGIDGSSNLSSSLVSLVVQLVPPDPPDPSNVSSVLQNVQSSVQSVPDDPDDRDHGYGYSDPPDDPPDDPPPCPDDPPDDDDD

pLDDT: mean 77.35, std 21.45, range [33.81, 98.5]